Protein 5TIZ (pdb70)

Radius of gyration: 20.26 Å; Cα contacts (8 Å, |Δi|>4): 305; chains: 1; bounding box: 42×41×76 Å

Foldseek 3Di:
DAE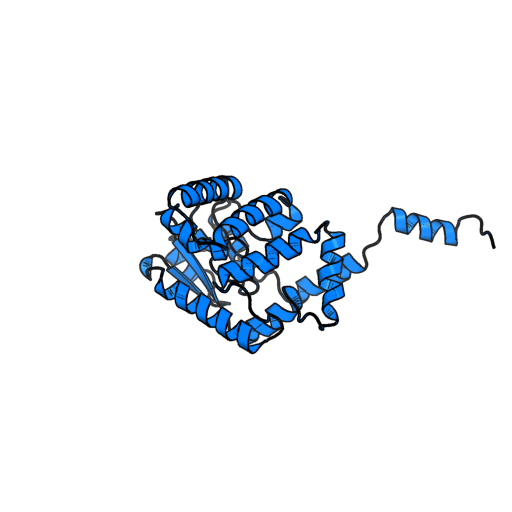AEEALAEPPLCFVLVQVQVCLFVVFHEADVVCCLQPNVVCLVLLVVLLVQVLDPADPVRVVVNLVSCCVVRPRHHYYHYPLRSLCVVSVCVNCVNHFYEYRHEDLVVSLVVCQQAPPNQPPPPCPCLNVVVCVLSPHDVSNVVSRVSSVCSSLVHSDDNPNDSVVVSVSNVVSVVVVPVVHDPLRYHYHYPPNWQVRVCVSSVGDRDPPDGRDDPPDPVVSVVVSVVSVPDADPVRVVVVVCCVPNDDDD

Solvent-accessible surface area: 13847 Å² total; per-residue (Å²): 119,67,10,33,0,0,3,0,2,0,10,24,0,22,8,30,10,2,41,92,0,0,47,42,33,45,107,72,65,5,0,3,15,71,34,0,24,121,105,48,61,134,1,16,64,57,0,26,79,2,4,63,42,42,117,76,202,46,80,94,125,64,59,102,115,0,40,88,23,0,111,99,4,3,117,36,13,13,0,0,3,9,3,1,0,0,1,0,1,67,33,0,17,109,28,24,104,141,2,60,0,0,0,8,38,66,82,104,80,71,0,18,64,13,2,12,88,23,33,27,3,96,86,145,47,106,51,56,116,61,26,30,100,16,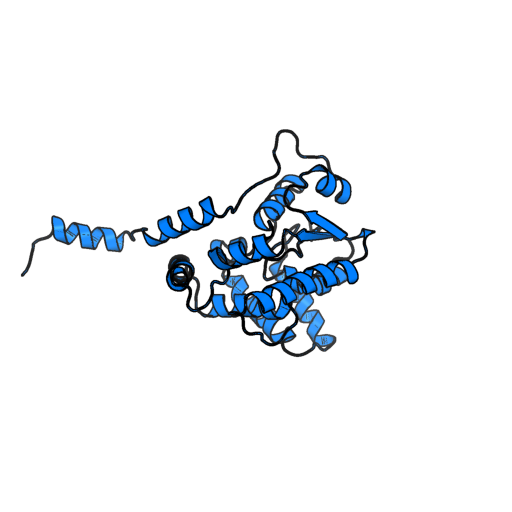17,108,72,65,45,4,90,112,94,12,42,104,0,29,59,13,0,3,52,21,5,17,106,64,137,130,18,86,27,54,53,45,102,34,1,9,129,14,4,62,94,6,11,94,30,0,89,118,94,2,80,102,165,54,19,26,38,6,109,100,75,44,16,22,98,39,0,3,121,39,9,133,53,124,63,17,153,84,92,110,45,11,159,50,36,29,93,130,87,28,44,74,102,15,82,113,47,40,142,140,89,42,117,102,63,67,126,88,126,89,67,150,105,160,31,95,135,164,195

Organism: Schistosoma japonicum (NCBI:txid6182)

Secondary structure (DSSP, 8-state):
----EEE-PPTTSSHHHHHHHHHHHH-S-EE-HHHHHHT-TTHHHHHHHHHHHHHSPPPHHHHHHHHHHHHHHHTT-SEE-STTTGGGHHHHHHH-TT-EEEEEE--HHHHHHHHHHTT---TT-TTHHHHHHHHHHTT--HHHHHHHHHHHHHHHT-S---TT-HHHHHHHHHHHHHHHHHHS-GGGEEEEETT--HHHHHHHHT-PPPSS------S-HHHHHHHHHHHHH---HHHHHHHHHHHTSPP--

InterPro domains:
  IPR027417 P-loop containing nucleoside triphosphate hydrolase [G3DSA:3.40.50.300] (1-253)
  IPR027417 P-loop containing nucleoside triphosphate hydrolase [SSF52540] (10-229)
  IPR040632 Sulfotransferase, S. mansonii-type [PF17784] (10-228)

B-factor: mean 31.35, std 13.73, range [8.5, 97.8]

CATH classification: 3.40.50.300

Nearest PDB structures (foldseek):
  5tiz-assembly1_A  TM=1.004E+00  e=2.534E-46  Schistosoma japonicum
  5tix-assembly1_A  TM=9.525E-01  e=1.750E-30  Schistosoma haematobium
  6b54-assembly1_A  TM=9.487E-01  e=2.589E-30  Schistosoma haematobium
  6b52-assembly1_A  TM=9.548E-01  e=8.865E-30  Schistosoma haematobium
  6b4y-assembly1_A  TM=9.465E-01  e=2.169E-29  Schistosoma mansoni

Structure (mmCIF, N/CA/C/O backbone):
data_5TIZ
#
_entry.id   5TIZ
#
_cell.length_a   57.308
_cell.length_b   57.308
_cell.length_c   181.470
_cell.angle_alpha   90.00
_cell.angle_beta   90.00
_cell.angle_gamma   90.00
#
_symmetry.space_group_name_H-M   'P 41 2 2'
#
loop_
_entity.id
_entity.type
_entity.pdbx_description
1 polymer Sulfotransferase
2 non-polymer "ADENOSINE-3'-5'-DIPHOSPHATE"
#
loop_
_atom_site.group_PDB
_atom_site.id
_atom_site.type_symbol
_atom_site.label_atom_id
_atom_site.label_alt_id
_atom_site.label_comp_id
_atom_site.label_asym_id
_atom_site.label_entity_id
_atom_site.label_seq_id
_atom_site.pdbx_PDB_ins_code
_atom_site.Cartn_x
_atom_site.Cartn_y
_atom_site.Cartn_z
_atom_site.occupancy
_atom_site.B_iso_or_equiv
_atom_site.auth_seq_id
_atom_site.auth_comp_id
_atom_site.auth_asym_id
_atom_site.auth_atom_id
_atom_site.pdbx_PDB_model_num
ATOM 1 N N . THR A 1 6 ? 3.616 34.212 7.365 1.00 39.32 6 THR A N 1
ATOM 2 C CA . THR A 1 6 ? 4.744 33.648 8.095 1.00 45.81 6 THR A CA 1
ATOM 3 C C . THR A 1 6 ? 4.411 32.237 8.566 1.00 43.55 6 THR A C 1
ATOM 4 O O . THR A 1 6 ? 4.420 31.953 9.765 1.00 39.85 6 THR A O 1
ATOM 8 N N . SER A 1 7 ? 4.117 31.353 7.615 1.00 38.44 7 SER A N 1
ATOM 9 C CA . SER A 1 7 ? 3.753 29.984 7.938 1.00 41.48 7 SER A CA 1
ATOM 10 C C . SER A 1 7 ? 4.988 29.089 7.850 1.00 31.54 7 SER A C 1
ATOM 11 O O . SER A 1 7 ? 6.114 29.559 7.666 1.00 23.00 7 SER A O 1
ATOM 14 N N . LEU A 1 8 ? 4.779 27.778 7.968 1.00 26.10 8 LEU A N 1
ATOM 15 C CA . LEU A 1 8 ? 5.904 26.858 8.056 1.00 21.46 8 LEU A CA 1
ATOM 16 C C . LEU A 1 8 ? 6.804 26.969 6.834 1.00 24.75 8 LEU A C 1
ATOM 17 O O . LEU A 1 8 ? 6.341 27.049 5.692 1.00 27.50 8 LEU A O 1
ATOM 22 N N . THR A 1 9 ? 8.103 26.975 7.101 1.00 20.78 9 THR A N 1
ATOM 23 C CA . THR A 1 9 ? 9.151 26.973 6.094 1.00 16.71 9 THR A CA 1
ATOM 24 C C . THR A 1 9 ? 10.109 25.799 6.226 1.00 18.02 9 THR A C 1
ATOM 25 O O . THR A 1 9 ? 10.681 25.377 5.221 1.00 21.94 9 THR A O 1
ATOM 29 N N . VAL A 1 10 ? 10.288 25.250 7.427 1.00 18.45 10 VAL A N 1
ATOM 30 C CA . VAL A 1 10 ? 11.233 24.165 7.661 1.00 19.41 10 VAL A CA 1
ATOM 31 C C . VAL A 1 10 ? 10.546 23.118 8.527 1.00 22.85 10 VAL A C 1
ATOM 32 O O . VAL A 1 10 ? 9.742 23.454 9.404 1.00 19.18 10 VAL A O 1
ATOM 36 N N . ILE A 1 11 ? 10.844 21.847 8.260 1.00 22.84 11 ILE A N 1
ATOM 37 C CA . ILE A 1 11 ? 10.301 20.720 9.012 1.00 22.47 11 ILE A CA 1
ATOM 38 C C . ILE A 1 11 ? 11.488 19.912 9.518 1.00 26.15 11 ILE A C 1
ATOM 39 O O . ILE A 1 11 ? 12.182 19.259 8.728 1.00 31.21 11 ILE A O 1
ATOM 44 N N . GLY A 1 12 ? 11.726 19.957 10.828 1.00 21.12 12 GLY A N 1
ATOM 45 C CA . GLY A 1 12 ? 12.848 19.260 11.426 1.00 19.27 12 GLY A CA 1
ATOM 46 C C . GLY A 1 12 ? 12.523 17.831 11.813 1.00 23.46 12 GLY A C 1
ATOM 47 O O . GLY A 1 12 ? 11.989 17.580 12.897 1.00 22.59 12 GLY A O 1
ATOM 48 N N . ALA A 1 13 ? 12.858 16.883 10.937 1.00 19.83 13 ALA A N 1
ATOM 49 C CA . ALA A 1 13 ? 12.531 15.481 11.160 1.00 21.95 13 ALA A CA 1
ATOM 50 C C . ALA A 1 13 ? 13.516 14.768 12.080 1.00 23.85 13 ALA A C 1
ATOM 51 O O . ALA A 1 13 ? 13.272 13.610 12.435 1.00 19.55 13 ALA A O 1
ATOM 53 N N . GLY A 1 14 ? 14.611 15.415 12.472 1.00 19.92 14 GLY A N 1
ATOM 54 C CA . GLY A 1 14 ? 15.588 14.750 13.314 1.00 21.62 14 GLY A CA 1
ATOM 55 C C . GLY A 1 14 ? 14.997 14.308 14.640 1.00 23.65 14 GLY A C 1
ATOM 56 O O . GLY A 1 14 ? 14.104 14.949 15.199 1.00 21.64 14 GLY A O 1
ATOM 57 N N . LEU A 1 15 ? 15.514 13.191 15.149 1.00 22.04 15 LEU A N 1
ATOM 58 C CA . LEU A 1 15 ? 15.063 12.636 16.415 1.00 20.68 15 LEU A CA 1
ATOM 59 C C . LEU A 1 15 ? 15.744 13.339 17.585 1.00 21.65 15 LEU A C 1
ATOM 60 O O . LEU A 1 15 ? 16.759 14.017 17.409 1.00 21.90 15 LEU A O 1
ATOM 65 N N . PRO A 1 16 ? 15.195 13.207 18.795 1.00 26.28 16 PRO A N 1
ATOM 66 C CA . PRO A 1 16 ? 15.823 13.851 19.954 1.00 20.22 16 PRO A CA 1
ATOM 67 C C . PRO A 1 16 ? 17.277 13.431 20.116 1.00 19.00 16 PRO A C 1
ATOM 68 O O . PRO A 1 16 ? 17.661 12.302 19.810 1.00 23.09 16 PRO A O 1
ATOM 72 N N . ARG A 1 17 ? 18.088 14.370 20.604 1.00 18.50 17 ARG A N 1
ATOM 73 C CA . ARG A 1 17 ? 19.519 14.180 20.825 1.00 17.72 17 ARG A CA 1
ATOM 74 C C . ARG A 1 17 ? 20.301 14.025 19.525 1.00 19.84 17 ARG A C 1
ATOM 75 O O . ARG A 1 17 ? 21.434 13.531 19.539 1.00 21.08 17 ARG A O 1
ATOM 83 N N . THR A 1 18 ? 19.724 14.438 18.397 1.00 18.85 18 THR A N 1
ATOM 84 C CA . THR A 1 18 ? 20.450 14.543 17.138 1.00 18.28 18 THR A CA 1
ATOM 85 C C . THR A 1 18 ? 20.851 15.981 16.826 1.00 18.47 18 THR A C 1
ATOM 86 O O . THR A 1 18 ? 21.286 16.263 15.705 1.00 19.93 18 THR A O 1
ATOM 90 N N . GLY A 1 19 ? 20.720 16.890 17.794 1.00 15.57 19 GLY A N 1
ATOM 91 C CA . GLY A 1 19 ? 21.034 18.291 17.592 1.00 15.92 19 GLY A CA 1
ATOM 92 C C . GLY A 1 19 ? 19.800 19.119 17.296 1.00 20.72 19 GLY A C 1
ATOM 93 O O . GLY A 1 19 ? 19.858 20.079 16.521 1.00 19.84 19 GLY A O 1
ATOM 94 N N . THR A 1 20 ? 18.678 18.764 17.927 1.00 19.57 20 THR A N 1
ATOM 95 C CA . THR A 1 20 ? 17.400 19.383 17.594 1.00 16.63 20 THR A CA 1
ATOM 96 C C . THR A 1 20 ? 17.247 20.770 18.206 1.00 18.50 20 THR A C 1
ATOM 97 O O . THR A 1 20 ? 16.570 21.623 17.623 1.00 20.66 20 THR A O 1
ATOM 101 N N . LEU A 1 21 ? 17.846 21.018 19.373 1.00 18.05 21 LEU A N 1
ATOM 102 C CA . LEU A 1 21 ? 17.774 22.353 19.955 1.00 19.12 21 LEU A CA 1
ATOM 103 C C . LEU A 1 21 ? 18.724 23.315 19.250 1.00 18.73 21 LEU A C 1
ATOM 104 O O . LEU A 1 21 ? 18.374 24.477 19.020 1.00 17.29 21 LEU A O 1
ATOM 109 N N . SER A 1 22 ? 19.928 22.853 18.906 1.00 19.76 22 SER A N 1
ATOM 110 C CA . SER A 1 22 ? 20.848 23.696 18.148 1.00 19.62 22 SER A CA 1
ATOM 111 C C . SER A 1 22 ? 20.270 24.044 16.781 1.00 20.85 22 SER A C 1
ATOM 112 O O . SER A 1 22 ? 20.399 25.183 16.317 1.00 21.88 22 SER A O 1
ATOM 115 N N . MET A 1 23 ? 19.626 23.078 16.121 1.00 21.93 23 MET A N 1
ATOM 116 C CA . MET A 1 23 ? 18.977 23.362 14.844 1.00 14.36 23 MET A CA 1
ATOM 117 C C . MET A 1 23 ? 17.834 24.351 15.026 1.00 13.14 23 MET A C 1
ATOM 118 O O . MET A 1 23 ? 17.708 25.317 14.264 1.00 11.78 23 MET A O 1
ATOM 123 N N . LYS A 1 24 ? 16.977 24.112 16.021 1.00 17.09 24 LYS A N 1
ATOM 124 C CA . LYS A 1 24 ? 15.954 25.080 16.399 1.00 15.92 24 LYS A CA 1
ATOM 125 C C . LYS A 1 24 ? 16.540 26.485 16.461 1.00 20.65 24 LYS A C 1
ATOM 126 O O . LYS A 1 24 ? 16.072 27.402 15.778 1.00 24.79 24 LYS A O 1
ATOM 132 N N . LYS A 1 25 ? 17.585 26.658 17.274 1.00 17.46 25 LYS A N 1
ATOM 133 C CA . LYS A 1 25 ? 18.169 27.978 17.470 1.00 14.38 25 LYS A CA 1
ATOM 134 C C . LYS A 1 25 ? 18.794 28.522 16.192 1.00 17.68 25 LYS A C 1
ATOM 135 O O . LYS A 1 25 ? 18.774 29.738 15.966 1.00 16.75 25 LYS A O 1
ATOM 141 N N . ALA A 1 26 ? 19.357 27.652 15.350 1.00 16.22 26 ALA A N 1
ATOM 142 C CA . ALA A 1 26 ? 19.930 28.120 14.092 1.00 17.34 26 ALA A CA 1
ATOM 143 C C . ALA A 1 26 ? 18.851 28.625 13.144 1.00 17.94 26 ALA A C 1
ATOM 144 O O . ALA A 1 26 ? 19.103 29.537 12.348 1.00 13.87 26 ALA A O 1
ATOM 146 N N . LEU A 1 27 ? 17.649 28.054 13.221 1.00 18.00 27 LEU A N 1
ATOM 147 C CA . LEU A 1 27 ? 16.554 28.489 12.363 1.00 16.97 27 LEU A CA 1
ATOM 148 C C . LEU A 1 27 ? 15.961 29.809 12.840 1.00 19.10 27 LEU A C 1
ATOM 149 O O . LEU A 1 27 ? 15.570 30.646 12.018 1.00 24.32 27 LEU A O 1
ATOM 154 N N . GLU A 1 28 ? 15.888 30.019 14.157 1.00 17.07 28 GLU A N 1
ATOM 155 C CA . GLU A 1 28 ? 15.369 31.284 14.665 1.00 20.35 28 GLU A CA 1
ATOM 156 C C . GLU A 1 28 ? 16.342 32.425 14.401 1.00 18.05 28 GLU A C 1
ATOM 157 O O . GLU A 1 28 ? 15.915 33.568 14.208 1.00 24.89 28 GLU A O 1
ATOM 163 N N . THR A 1 29 ? 17.646 32.139 14.396 1.00 16.36 29 THR A N 1
ATOM 164 C CA . THR A 1 29 ? 18.625 33.151 14.013 1.00 16.36 29 THR A CA 1
ATOM 165 C C . THR A 1 29 ? 18.421 33.579 12.566 1.00 18.60 29 THR A C 1
ATOM 166 O O . THR A 1 29 ? 18.521 34.766 12.238 1.00 15.79 29 THR A O 1
ATOM 170 N N . ILE A 1 30 ? 18.129 32.619 11.689 1.00 18.40 30 ILE A N 1
ATOM 171 C CA . ILE A 1 30 ? 17.970 32.915 10.270 1.00 16.84 30 ILE A CA 1
ATOM 172 C C . ILE A 1 30 ? 16.674 33.675 10.024 1.00 24.35 30 ILE A C 1
ATOM 173 O O . ILE A 1 30 ? 16.673 34.760 9.432 1.00 31.62 30 ILE A O 1
ATOM 178 N N . TYR A 1 31 ? 15.553 33.120 10.477 1.00 23.84 31 TYR A N 1
ATOM 179 C CA . TYR A 1 31 ? 14.243 33.660 10.144 1.00 20.07 31 TYR A CA 1
ATOM 180 C C . TYR A 1 31 ? 13.735 34.688 11.146 1.00 21.72 31 TYR A C 1
ATOM 181 O O . TYR A 1 31 ? 12.784 35.410 10.832 1.00 27.39 31 TYR A O 1
ATOM 190 N N . CYS A 1 32 ? 14.341 34.783 12.328 1.00 26.40 32 CYS A N 1
ATOM 191 C CA . CYS A 1 32 ? 13.875 35.704 13.364 1.00 29.71 32 CYS A CA 1
ATOM 192 C C . CYS A 1 32 ? 12.403 35.462 13.685 1.00 29.76 32 CYS A C 1
ATOM 193 O O . CYS A 1 32 ? 11.640 36.394 13.944 1.00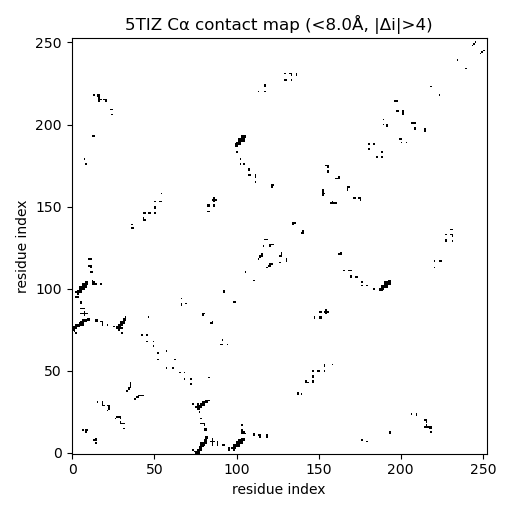 36.51 32 CYS A O 1
ATOM 196 N N . GLN A 1 33 ? 12.004 34.200 13.663 1.00 27.24 33 GLN A N 1
ATOM 197 C CA . GLN A 1 33 ? 10.651 33.776 13.990 1.00 30.01 33 GLN A CA 1
ATOM 198 C C . GLN A 1 33 ? 10.724 32.584 14.927 1.00 25.67 33 GLN A C 1
ATOM 199 O O . GLN A 1 33 ? 11.763 31.919 15.021 1.00 20.68 33 GLN A O 1
ATOM 205 N N . PRO A 1 34 ? 9.637 32.277 15.637 1.00 26.46 34 PRO A N 1
ATOM 206 C CA . PRO A 1 34 ? 9.681 31.173 16.603 1.00 23.58 34 PRO A CA 1
ATOM 207 C C . PRO A 1 34 ? 9.777 29.818 15.915 1.00 23.81 34 PRO A C 1
ATOM 208 O O . PRO A 1 34 ? 9.184 29.595 14.857 1.00 19.51 34 PRO A O 1
ATOM 212 N N . CYS A 1 35 ? 10.527 28.907 16.535 1.00 20.39 35 CYS A N 1
ATOM 213 C CA . CYS A 1 35 ? 10.629 27.522 16.092 1.00 12.79 35 CYS A CA 1
ATOM 214 C C . CYS A 1 35 ? 10.135 26.616 17.209 1.00 21.32 35 CYS A C 1
ATOM 215 O O . CYS A 1 35 ? 10.532 26.777 18.369 1.00 17.69 35 CYS A O 1
ATOM 218 N N . TYR A 1 36 ? 9.272 25.669 16.855 1.00 19.89 36 TYR A N 1
ATOM 219 C CA . TYR A 1 36 ? 8.650 24.783 17.825 1.00 18.62 36 TYR A CA 1
ATOM 220 C C . TYR A 1 36 ? 9.641 23.720 18.287 1.00 19.68 36 TYR A C 1
ATOM 221 O O . TYR A 1 36 ? 10.545 23.319 17.549 1.00 17.00 36 TYR A O 1
ATOM 230 N N . HIS A 1 37 ? 9.459 23.260 19.522 1.00 16.39 37 HIS A N 1
ATOM 231 C CA . HIS A 1 37 ? 10.377 22.314 20.143 1.00 16.89 37 HIS A CA 1
ATOM 232 C C . HIS A 1 37 ? 9.696 21.748 21.379 1.00 20.89 37 HIS A C 1
ATOM 233 O O . HIS A 1 37 ? 8.764 22.349 21.920 1.00 25.37 37 HIS A O 1
ATOM 240 N N . MET A 1 38 ? 10.167 20.578 21.818 1.00 16.16 38 MET A N 1
ATOM 241 C CA . MET A 1 38 ? 9.607 19.977 23.024 1.00 19.12 38 MET A CA 1
ATOM 242 C C . MET A 1 38 ? 9.708 20.926 24.213 1.00 22.12 38 MET A C 1
ATOM 243 O O . MET A 1 38 ? 8.850 20.902 25.103 1.00 19.53 38 MET A O 1
ATOM 248 N N . TYR A 1 39 ? 10.740 21.773 24.241 1.00 19.63 39 TYR A N 1
ATOM 249 C CA . TYR A 1 39 ? 10.896 22.735 25.323 1.00 18.86 39 TYR A CA 1
ATOM 250 C C . TYR A 1 39 ? 9.853 23.843 25.257 1.00 19.74 39 TYR A C 1
ATOM 251 O O . TYR A 1 39 ? 9.559 24.462 26.285 1.00 18.59 39 TYR A O 1
ATOM 260 N N . GLU A 1 40 ? 9.286 24.105 24.078 1.00 20.93 40 GLU A N 1
ATOM 261 C CA . GLU A 1 40 ? 8.144 25.010 24.000 1.00 23.53 40 GLU A CA 1
ATOM 262 C C . GLU A 1 40 ? 6.955 24.445 24.766 1.00 24.00 40 GLU A C 1
ATOM 263 O O . GLU A 1 40 ? 6.268 25.174 25.490 1.00 20.10 40 GLU A O 1
ATOM 269 N N . ILE A 1 41 ? 6.701 23.143 24.617 1.00 22.43 41 ILE A N 1
ATOM 270 C CA . ILE A 1 41 ? 5.597 22.505 25.329 1.00 21.76 41 ILE A CA 1
ATOM 271 C C . ILE A 1 41 ? 5.838 22.560 26.831 1.00 17.48 41 ILE A C 1
ATOM 272 O O . ILE A 1 41 ? 4.948 22.912 27.614 1.00 17.21 41 ILE A O 1
ATOM 277 N N . ILE A 1 42 ? 7.050 22.204 27.253 1.00 16.01 42 ILE A N 1
ATOM 278 C CA . ILE A 1 42 ? 7.347 22.073 28.675 1.00 19.29 42 ILE A CA 1
ATOM 279 C C . ILE A 1 42 ? 7.277 23.429 29.367 1.00 20.30 42 ILE A C 1
ATOM 280 O O . ILE A 1 42 ? 6.670 23.568 30.435 1.00 25.39 42 ILE A O 1
ATOM 285 N N . LEU A 1 43 ? 7.891 24.449 28.770 1.00 18.12 43 LEU A N 1
ATOM 286 C CA . LEU A 1 43 ? 8.087 25.721 29.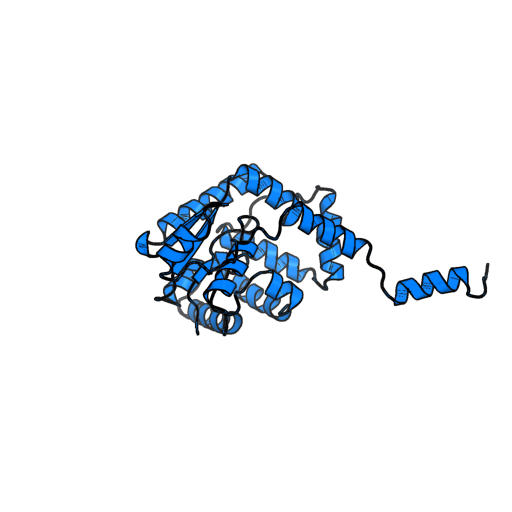451 1.00 18.35 43 LEU A CA 1
ATOM 287 C C . LEU A 1 43 ? 7.035 26.775 29.125 1.00 22.67 43 LEU A C 1
ATOM 288 O O . LEU A 1 43 ? 6.945 27.770 29.852 1.00 32.60 43 LEU A O 1
ATOM 293 N N . ASN A 1 44 ? 6.247 26.598 28.064 1.00 19.84 44 ASN A N 1
ATOM 294 C CA . ASN A 1 44 ? 5.322 27.646 27.646 1.00 25.00 44 ASN A CA 1
ATOM 295 C C . ASN A 1 44 ? 3.928 27.117 27.323 1.00 24.04 44 ASN A C 1
ATOM 296 O O . ASN A 1 44 ? 2.934 27.653 27.823 1.00 22.97 44 ASN A O 1
ATOM 301 N N . LYS A 1 45 ? 3.835 26.083 26.488 1.00 24.61 45 LYS A N 1
ATOM 302 C CA . LYS A 1 45 ? 2.533 25.577 26.070 1.00 19.73 45 LYS A CA 1
ATOM 303 C C . LYS A 1 45 ? 2.286 24.159 26.564 1.00 21.53 45 LYS A C 1
ATOM 304 O O . LYS A 1 45 ? 2.096 23.245 25.756 1.00 24.12 45 LYS A O 1
ATOM 310 N N . GLN A 1 46 ? 2.273 23.958 27.883 1.00 20.41 46 GLN A N 1
ATOM 311 C CA . GLN A 1 46 ? 1.909 22.650 28.413 1.00 23.65 46 GLN A CA 1
ATOM 312 C C . GLN A 1 46 ? 0.487 22.259 28.036 1.00 22.18 46 GLN A C 1
ATOM 313 O O . GLN A 1 46 ? 0.149 21.071 28.080 1.00 22.66 46 GLN A O 1
ATOM 319 N N . TYR A 1 47 ? -0.354 23.226 27.662 1.00 20.97 47 TYR A N 1
ATOM 320 C CA . TYR A 1 47 ? -1.706 22.908 27.220 1.00 23.40 47 TYR A CA 1
ATOM 321 C C . TYR A 1 47 ? -1.738 22.268 25.839 1.00 29.53 47 TYR A C 1
ATOM 322 O O . TYR A 1 47 ? -2.810 21.831 25.408 1.00 33.87 47 TYR A O 1
ATOM 331 N N . ASP A 1 48 ? -0.600 22.201 25.140 1.00 30.29 48 ASP A N 1
ATOM 332 C CA . ASP A 1 48 ? -0.516 21.486 23.871 1.00 29.23 48 ASP A CA 1
ATOM 333 C C . ASP A 1 48 ? -0.290 19.990 24.046 1.00 29.28 48 ASP A C 1
ATOM 334 O O . ASP A 1 48 ? -0.338 19.255 23.055 1.00 30.60 48 ASP A O 1
ATOM 339 N N . ILE A 1 49 ? -0.048 19.522 25.272 1.00 23.25 49 ILE A N 1
ATOM 340 C CA . ILE A 1 49 ? 0.226 18.104 25.488 1.00 22.79 49 ILE A CA 1
ATOM 341 C C . ILE A 1 49 ? -0.982 17.264 25.095 1.00 28.98 49 ILE A C 1
ATOM 342 O O . ILE A 1 49 ? -0.871 16.307 24.320 1.00 32.18 49 ILE A O 1
ATOM 347 N N . SER A 1 50 ? -2.156 17.608 25.629 1.00 28.43 50 SER A N 1
ATOM 348 C CA . SER A 1 50 ? -3.357 16.834 25.330 1.00 25.95 50 SER A CA 1
ATOM 349 C C . SER A 1 50 ? -3.695 16.894 23.847 1.00 29.02 50 SER A C 1
ATOM 350 O O . SER A 1 50 ? -4.151 15.902 23.267 1.00 29.08 50 SER A O 1
ATOM 353 N N . LYS A 1 51 ? -3.484 18.051 23.216 1.00 32.00 51 LYS A N 1
ATOM 354 C CA . LYS A 1 51 ? -3.699 18.160 21.777 1.00 26.14 51 LYS A CA 1
ATOM 355 C C . LYS A 1 51 ? -2.880 17.115 21.031 1.00 26.14 51 LYS A C 1
ATOM 356 O O . LYS A 1 51 ? -3.422 16.303 20.273 1.00 29.08 51 LYS A O 1
ATOM 362 N N . TRP A 1 52 ? -1.560 17.123 21.238 1.00 23.88 52 TRP A N 1
ATOM 363 C CA . TRP A 1 52 ? -0.704 16.122 20.612 1.00 25.84 52 TRP A CA 1
ATOM 364 C C . TRP A 1 52 ? -1.146 14.705 20.960 1.00 26.74 52 TRP A C 1
ATOM 365 O O . TRP A 1 52 ? -0.937 13.781 20.167 1.00 26.39 52 TRP A O 1
ATOM 376 N N . GLN A 1 53 ? -1.756 14.512 22.132 1.00 26.03 53 GLN A N 1
ATOM 377 C CA . GLN A 1 53 ? -2.166 13.170 22.538 1.00 27.80 53 GLN A CA 1
ATOM 378 C C . GLN A 1 53 ? -3.325 12.666 21.687 1.00 25.43 53 GLN A C 1
ATOM 379 O O . GLN A 1 53 ? -3.244 11.585 21.093 1.00 25.84 53 GLN A O 1
ATOM 385 N N . THR A 1 54 ? -4.420 13.430 21.625 1.00 24.15 54 THR A N 1
ATOM 386 C CA . THR A 1 54 ? -5.545 13.027 20.789 1.00 31.04 54 THR A CA 1
ATOM 387 C C . THR A 1 54 ? -5.106 12.857 19.342 1.00 33.78 54 THR A C 1
ATOM 388 O O . THR A 1 54 ? -5.632 11.998 18.625 1.00 31.65 54 THR A O 1
ATOM 392 N N . LEU A 1 55 ? -4.130 13.655 18.907 1.00 31.21 55 LEU A N 1
ATOM 393 C CA . LEU A 1 55 ? -3.567 13.492 17.573 1.00 22.04 55 LEU A CA 1
ATOM 394 C C . LEU A 1 55 ? -2.852 12.153 17.440 1.00 24.41 55 LEU A C 1
ATOM 395 O O . LEU A 1 55 ? -2.943 11.496 16.397 1.00 30.17 55 LEU A O 1
ATOM 400 N N . LEU A 1 56 ? -2.136 11.732 18.486 1.00 26.68 56 LEU A N 1
ATOM 401 C CA . LEU A 1 56 ? -1.469 10.434 18.480 1.00 28.65 56 LEU A CA 1
ATOM 402 C C . LEU A 1 56 ? -2.447 9.280 18.663 1.00 33.78 56 LEU A C 1
ATOM 403 O O . LEU A 1 56 ? -2.206 8.183 18.145 1.00 35.27 56 LEU A O 1
ATOM 408 N N . ASP A 1 57 ? -3.538 9.495 19.400 1.00 31.86 57 ASP A N 1
ATOM 409 C CA . ASP A 1 57 ? -4.552 8.455 19.534 1.00 35.74 57 ASP A CA 1
ATOM 410 C C . ASP A 1 57 ? -5.163 8.114 18.181 1.00 36.07 57 ASP A C 1
ATOM 411 O O . ASP A 1 57 ? -5.462 6.947 17.901 1.00 36.39 57 ASP A O 1
ATOM 416 N N . ILE A 1 58 ? -5.347 9.121 17.327 1.00 35.97 58 ILE A N 1
ATOM 417 C CA . ILE A 1 58 ? -5.934 8.892 16.010 1.00 37.94 58 ILE A CA 1
ATOM 418 C C . ILE A 1 58 ? -5.024 8.012 15.163 1.00 40.72 58 ILE A C 1
ATOM 419 O O . ILE A 1 58 ? -5.492 7.127 14.436 1.00 37.62 58 ILE A O 1
ATOM 424 N N . LYS A 1 59 ? -3.712 8.236 15.242 1.00 33.42 59 LYS A N 1
ATOM 425 C CA . LYS A 1 59 ? -2.768 7.501 14.412 1.00 33.29 59 LYS A CA 1
ATOM 426 C C . LYS A 1 59 ? -2.504 6.087 14.914 1.00 39.28 59 LYS A C 1
ATOM 427 O O . LYS A 1 59 ? -1.851 5.312 14.206 1.00 37.72 59 LYS A O 1
ATOM 433 N N . GLN A 1 60 ? -2.980 5.733 16.110 1.00 46.23 60 GLN A N 1
ATOM 434 C CA . GLN A 1 60 ? -2.842 4.358 16.579 1.00 46.48 60 GLN A CA 1
ATOM 435 C C . GLN A 1 60 ? -3.511 3.393 15.609 1.00 48.30 60 GLN A C 1
ATOM 436 O O . GLN A 1 60 ? -2.912 2.394 15.194 1.00 49.66 60 GLN A O 1
ATOM 442 N N . SER A 1 61 ? -4.754 3.679 15.238 1.00 49.53 61 SER A N 1
ATOM 443 C CA . SER A 1 61 ? -5.393 3.040 14.100 1.00 48.17 61 SER A CA 1
ATOM 444 C C . SER A 1 61 ? -5.133 3.865 12.841 1.00 45.30 61 SER A C 1
ATOM 445 O O . SER A 1 61 ? -4.674 5.008 12.899 1.00 45.75 61 SER A O 1
ATOM 448 N N . LYS A 1 62 ? -5.432 3.275 11.688 1.00 52.07 62 LYS A N 1
ATOM 449 C CA . LYS A 1 62 ? -5.216 3.978 10.434 1.00 59.71 62 LYS A CA 1
ATOM 450 C C . LYS A 1 62 ? -6.363 4.947 10.160 1.00 55.52 62 LYS A C 1
ATOM 451 O O . LYS A 1 62 ? -7.481 4.794 10.659 1.00 49.08 62 LYS A O 1
ATOM 457 N N . THR A 1 63 ? -6.065 5.954 9.346 1.00 55.19 63 THR A N 1
ATOM 458 C CA . THR A 1 63 ? -6.887 7.152 9.245 1.00 58.01 63 THR A CA 1
ATOM 459 C C . THR A 1 63 ? -7.780 7.104 8.012 1.00 58.82 63 THR A C 1
ATOM 460 O O . THR A 1 63 ? -7.309 6.817 6.905 1.00 44.82 63 THR A O 1
ATOM 464 N N . THR A 1 64 ? -9.065 7.387 8.211 1.00 55.36 64 THR A N 1
ATOM 465 C CA . THR A 1 64 ? -9.955 7.667 7.096 1.00 48.57 64 THR A CA 1
ATOM 466 C C . THR A 1 64 ? -9.667 9.060 6.548 1.00 52.74 64 THR A C 1
ATOM 467 O O . THR A 1 64 ? -9.172 9.940 7.257 1.00 55.00 64 THR A O 1
ATOM 471 N N . SER A 1 65 ? -9.976 9.252 5.264 1.00 53.62 65 SER A N 1
ATOM 472 C CA . SER A 1 65 ? -9.778 10.559 4.645 1.00 54.36 65 SER A CA 1
ATOM 473 C C . SER A 1 65 ? -10.397 11.660 5.499 1.00 49.98 65 SER A C 1
ATOM 474 O O . SER A 1 65 ? -9.780 12.703 5.736 1.00 47.39 65 SER A O 1
ATOM 477 N N . ASN A 1 66 ? -11.621 11.435 5.980 1.00 49.37 66 ASN A N 1
ATOM 478 C CA . ASN A 1 66 ? -12.245 12.394 6.884 1.00 51.33 66 ASN A CA 1
ATOM 479 C C . ASN A 1 66 ? -11.391 12.607 8.126 1.00 52.21 66 ASN A C 1
ATOM 480 O O . ASN A 1 66 ? -11.294 13.728 8.641 1.00 47.94 66 ASN A O 1
ATOM 485 N N . GLU A 1 67 ? -10.755 11.541 8.614 1.00 48.01 67 GLU A N 1
ATOM 486 C CA . GLU A 1 67 ? -9.955 11.639 9.828 1.00 44.14 67 GLU A CA 1
ATOM 487 C C . GLU A 1 67 ? -8.787 12.600 9.646 1.00 42.24 67 GLU A C 1
ATOM 488 O O . GLU A 1 67 ? -8.464 13.372 10.556 1.00 45.45 67 GLU A O 1
ATOM 494 N N . ILE A 1 68 ? -8.149 12.580 8.474 1.00 43.76 68 ILE A N 1
ATOM 495 C CA . ILE A 1 68 ? -6.881 13.286 8.325 1.00 43.39 68 ILE A CA 1
ATOM 496 C C . ILE A 1 68 ? -7.090 14.793 8.292 1.00 39.69 68 ILE A C 1
ATOM 497 O O . ILE A 1 68 ? -6.206 15.553 8.701 1.00 40.40 68 ILE A O 1
ATOM 502 N N . LEU A 1 69 ? -8.248 15.260 7.822 1.00 35.99 69 LEU A N 1
ATOM 503 C CA . LEU A 1 69 ? -8.479 16.699 7.799 1.00 34.60 69 LEU A CA 1
ATOM 504 C C . LEU A 1 69 ? -8.465 17.276 9.207 1.00 37.16 69 LEU A C 1
ATOM 505 O O . LEU A 1 69 ? -7.982 18.393 9.422 1.00 42.50 69 LEU A O 1
ATOM 510 N N . ILE A 1 70 ? -8.983 16.528 10.183 1.00 29.60 70 ILE A N 1
ATOM 511 C CA . ILE A 1 70 ? -8.921 16.999 11.560 1.00 31.37 70 ILE A CA 1
ATOM 512 C C . ILE A 1 70 ? -7.482 16.961 12.049 1.00 27.52 70 ILE A C 1
ATOM 513 O O . ILE A 1 70 ? -7.075 17.792 12.867 1.00 30.40 70 ILE A O 1
ATOM 518 N N . ILE A 1 71 ? -6.684 16.016 11.545 1.00 26.83 71 ILE A N 1
ATOM 519 C CA . ILE A 1 71 ? -5.259 16.001 11.859 1.00 27.29 71 ILE A CA 1
ATOM 520 C C . ILE A 1 71 ? -4.592 17.267 11.340 1.00 31.63 71 ILE A C 1
ATOM 521 O O . ILE A 1 71 ? -3.785 17.892 12.037 1.00 32.16 71 ILE A O 1
ATOM 526 N N . GLN A 1 72 ? -4.911 17.662 10.106 1.00 35.30 72 GLN A N 1
ATOM 527 C CA . GLN A 1 72 ? -4.304 18.855 9.527 1.00 28.87 72 GLN A CA 1
ATOM 528 C C . GLN A 1 72 ? -4.821 20.127 10.186 1.00 32.76 72 GLN A C 1
ATOM 529 O O . GLN A 1 72 ? -4.119 21.144 10.202 1.00 37.07 72 GLN A O 1
ATOM 535 N N . ASN A 1 73 ? -6.040 20.094 10.730 1.00 32.76 73 ASN A N 1
ATOM 536 C CA . ASN A 1 73 ? -6.612 21.274 11.368 1.00 34.71 73 ASN A CA 1
ATOM 537 C C . ASN A 1 73 ? -6.087 21.468 12.784 1.00 34.64 73 ASN A C 1
ATOM 538 O O . ASN A 1 73 ? -6.065 22.598 13.282 1.00 37.53 73 ASN A O 1
ATOM 543 N N . SER A 1 74 ? -5.666 20.387 13.444 1.00 32.59 74 SER A N 1
ATOM 544 C CA . SER A 1 74 ? -5.044 20.506 14.757 1.00 37.92 74 SER A CA 1
ATOM 545 C C . SER A 1 74 ? -3.566 20.855 14.649 1.00 32.28 74 SER A C 1
ATOM 546 O O . SER A 1 74 ? -3.030 21.539 15.528 1.00 36.65 74 SER A O 1
ATOM 549 N N . LEU A 1 75 ? -2.894 20.398 13.590 1.00 27.03 75 LEU A N 1
ATOM 550 C CA . LEU A 1 75 ? -1.493 20.751 13.400 1.00 25.56 75 LEU A CA 1
ATOM 551 C C . LEU A 1 75 ? -1.335 22.220 13.031 1.00 32.53 75 LEU A C 1
ATOM 552 O O . LEU A 1 75 ? -0.335 22.845 13.403 1.00 37.86 75 LEU A O 1
ATOM 557 N N . LYS A 1 76 ? -2.306 22.794 12.316 1.00 30.99 76 LYS A N 1
ATOM 558 C CA . LYS A 1 76 ? -2.251 24.222 12.018 1.00 26.52 76 LYS A CA 1
ATOM 559 C C . LYS A 1 76 ? -2.498 25.049 13.273 1.00 29.89 76 LYS A C 1
ATOM 560 O O . LYS A 1 76 ? -1.823 26.060 13.499 1.00 35.02 76 LYS A O 1
ATOM 566 N N . GLU A 1 77 ? -3.460 24.635 14.099 1.00 38.34 77 GLU A N 1
ATOM 567 C CA . GLU A 1 77 ? -3.674 25.289 15.388 1.00 35.74 77 GLU A CA 1
ATOM 568 C C . GLU A 1 77 ? -2.394 25.292 16.213 1.00 36.51 77 GLU A C 1
ATOM 569 O O . GLU A 1 77 ? -1.963 26.337 16.713 1.00 37.44 77 GLU A O 1
ATOM 575 N N . ILE A 1 78 ? -1.782 24.119 16.379 1.00 35.76 78 ILE A N 1
ATOM 576 C CA . ILE A 1 78 ? -0.627 23.995 17.260 1.00 33.55 78 ILE A CA 1
ATOM 577 C C . ILE A 1 78 ? 0.557 24.781 16.708 1.00 29.73 78 ILE A C 1
ATOM 578 O O . ILE A 1 78 ? 1.256 25.477 17.454 1.00 31.88 78 ILE A O 1
ATOM 583 N N . LEU A 1 79 ? 0.799 24.689 15.402 1.00 26.64 79 LEU A N 1
ATOM 584 C CA . LEU A 1 79 ? 1.999 25.245 14.790 1.00 29.73 79 LEU A CA 1
ATOM 585 C C . LEU A 1 79 ? 1.773 26.612 14.153 1.00 31.72 79 LEU A C 1
ATOM 586 O O . LEU A 1 79 ? 2.636 27.083 13.404 1.00 24.77 79 LEU A O 1
ATOM 591 N N . ASN A 1 80 ? 0.644 27.261 14.430 1.00 34.15 80 ASN A N 1
ATOM 592 C CA . ASN A 1 80 ? 0.415 28.600 13.905 1.00 28.89 80 ASN A CA 1
ATOM 593 C C . ASN A 1 80 ? 1.410 29.576 14.519 1.00 24.61 80 ASN A C 1
ATOM 594 O O . ASN A 1 80 ? 1.761 29.472 15.697 1.00 29.53 80 ASN A O 1
ATOM 599 N N . GLY A 1 81 ? 1.872 30.528 13.708 1.00 28.23 81 GLY A N 1
ATOM 600 C CA . GLY A 1 81 ? 2.849 31.501 14.147 1.00 25.31 81 GLY A CA 1
ATOM 601 C C . GLY A 1 81 ? 4.284 31.024 14.135 1.00 21.99 81 GLY A C 1
ATOM 602 O O . GLY A 1 81 ? 5.193 31.847 14.307 1.00 23.97 81 GLY A O 1
ATOM 603 N N . TYR A 1 82 ? 4.525 29.732 13.933 1.00 25.44 82 TYR A N 1
ATOM 604 C CA . TYR A 1 82 ? 5.868 29.170 13.963 1.00 24.92 82 TYR A CA 1
ATOM 605 C C . TYR A 1 82 ? 6.420 29.033 12.550 1.00 23.05 82 TYR A C 1
ATOM 606 O O . TYR A 1 82 ? 5.704 28.642 11.623 1.00 21.70 82 TYR A O 1
ATOM 615 N N . ILE A 1 83 ? 7.706 29.351 12.397 1.00 21.61 83 ILE A N 1
ATOM 616 C CA . ILE A 1 83 ? 8.365 29.230 11.102 1.00 20.87 83 ILE A CA 1
ATOM 617 C C . ILE A 1 83 ? 8.934 27.836 10.871 1.00 17.48 83 ILE A C 1
ATOM 618 O O . ILE A 1 83 ? 9.116 27.436 9.713 1.00 19.03 83 ILE A O 1
ATOM 623 N N . ALA A 1 84 ? 9.217 27.084 11.931 1.00 16.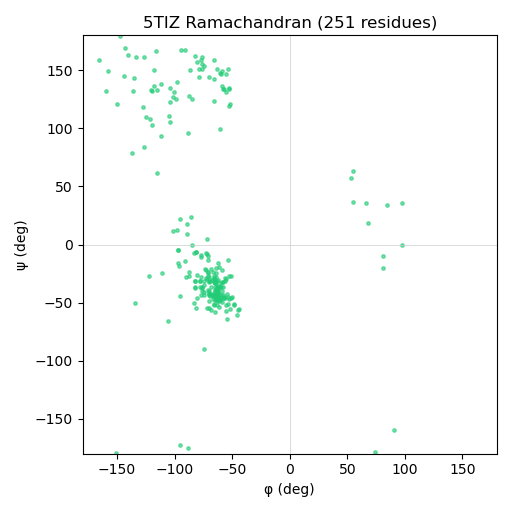19 84 ALA A N 1
ATOM 624 C CA . ALA A 1 84 ? 9.855 25.784 11.800 1.00 16.23 84 ALA A CA 1
ATOM 625 C C . ALA A 1 84 ? 9.416 24.897 12.958 1.00 17.37 84 ALA A C 1
ATOM 626 O O . ALA A 1 84 ? 8.631 25.301 13.820 1.00 16.02 84 ALA A O 1
ATOM 628 N N . VAL A 1 85 ? 9.939 23.673 12.969 1.00 14.74 85 VAL A N 1
ATOM 629 C CA . VAL A 1 85 ? 9.582 22.680 13.973 1.00 16.50 85 VAL A CA 1
ATOM 630 C C . VAL A 1 85 ? 10.674 21.620 14.023 1.00 16.47 85 VAL A C 1
ATOM 631 O O . VAL A 1 85 ? 11.108 21.112 12.984 1.00 15.54 85 VAL A O 1
ATOM 635 N N . THR A 1 86 ? 11.133 21.288 15.228 1.00 15.46 86 THR A N 1
ATOM 636 C CA . THR A 1 86 ? 12.150 20.263 15.410 1.00 20.18 86 THR A CA 1
ATOM 637 C C . THR A 1 86 ? 11.807 19.441 16.643 1.00 18.57 86 THR A C 1
ATOM 638 O O . THR A 1 86 ? 10.988 19.843 17.474 1.00 18.95 86 THR A O 1
ATOM 642 N N . ASP A 1 87 ? 12.439 18.270 16.744 1.00 19.05 87 ASP A N 1
ATOM 643 C CA . ASP A 1 87 ? 12.300 17.412 17.915 1.00 23.47 87 ASP A CA 1
ATOM 644 C C . ASP A 1 87 ? 10.937 16.730 17.930 1.00 25.27 87 ASP A C 1
ATOM 645 O O . ASP A 1 87 ? 10.140 16.901 17.001 1.00 23.66 87 ASP A O 1
ATOM 650 N N . LEU A 1 88 ? 10.668 15.942 18.967 1.00 17.73 88 LEU A N 1
ATOM 651 C CA . LEU A 1 88 ? 9.349 15.357 19.164 1.00 22.56 88 LEU A CA 1
ATOM 652 C C . LEU A 1 88 ? 8.386 16.408 19.705 1.00 29.95 88 LEU A C 1
ATOM 653 O O . LEU A 1 88 ? 8.819 17.441 20.214 1.00 31.56 88 LEU A O 1
ATOM 658 N N . PRO A 1 89 ? 7.072 16.156 19.591 1.00 28.81 89 PRO A N 1
ATOM 659 C CA . PRO A 1 89 ? 6.442 15.009 18.928 1.00 26.66 89 PRO A CA 1
ATOM 660 C C . PRO A 1 89 ? 6.180 15.252 17.447 1.00 20.00 89 PRO A C 1
ATOM 661 O O . PRO A 1 89 ? 5.520 14.440 16.801 1.00 22.64 89 PRO A O 1
ATOM 665 N N . ALA A 1 90 ? 6.710 16.356 16.919 1.00 21.51 90 ALA A N 1
ATOM 666 C CA . ALA A 1 90 ? 6.337 16.801 15.581 1.00 20.34 90 ALA A CA 1
ATOM 667 C C . ALA A 1 90 ? 7.118 16.073 14.496 1.00 18.81 90 ALA A C 1
ATOM 668 O O . ALA A 1 90 ? 6.570 15.789 13.426 1.00 19.27 90 ALA A O 1
ATOM 670 N N . CYS A 1 91 ? 8.395 15.773 14.745 1.00 24.71 91 CYS A N 1
ATOM 671 C CA . CYS A 1 91 ? 9.210 15.109 13.733 1.00 24.86 91 CYS A CA 1
ATOM 672 C C . CYS A 1 91 ? 8.541 13.845 13.208 1.00 24.32 91 CYS A C 1
ATOM 673 O O . CYS A 1 91 ? 8.795 13.435 12.070 1.00 23.78 91 CYS A O 1
ATOM 676 N N . GLY A 1 92 ? 7.687 13.214 14.017 1.00 23.13 92 GLY A N 1
ATOM 677 C CA . GLY A 1 92 ? 6.968 12.034 13.571 1.00 23.19 92 GLY A CA 1
ATOM 678 C C . GLY A 1 92 ? 5.848 12.326 12.595 1.00 21.50 92 GLY A C 1
ATOM 679 O O . GLY A 1 92 ? 5.432 11.424 11.860 1.00 28.30 92 GLY A O 1
ATOM 680 N N . PHE A 1 93 ? 5.349 13.562 12.572 1.00 20.19 93 PHE A N 1
ATOM 681 C CA . PHE A 1 93 ? 4.275 13.969 11.675 1.00 26.25 93 PHE A CA 1
ATOM 682 C C . PHE A 1 93 ? 4.797 14.611 10.392 1.00 29.18 93 PHE A C 1
ATOM 683 O O . PHE A 1 93 ? 4.056 15.349 9.732 1.00 27.25 93 PHE A O 1
ATOM 691 N N . TYR A 1 94 ? 6.051 14.343 10.019 1.00 25.17 94 TYR A N 1
ATOM 692 C CA . TYR A 1 94 ? 6.654 15.073 8.908 1.00 22.73 94 TYR A CA 1
ATOM 693 C C . TYR A 1 94 ? 5.965 14.767 7.584 1.00 25.09 94 TYR A C 1
ATOM 694 O O . TYR A 1 94 ? 5.896 15.641 6.712 1.00 25.42 94 TYR A O 1
ATOM 703 N N . ARG A 1 95 ? 5.447 13.547 7.409 1.00 27.85 95 ARG A N 1
ATOM 704 C CA . ARG A 1 95 ? 4.719 13.231 6.184 1.00 24.26 95 ARG A CA 1
ATOM 705 C C . ARG A 1 95 ? 3.437 14.047 6.085 1.00 26.11 95 ARG A C 1
ATOM 706 O O . ARG A 1 95 ? 3.106 14.568 5.014 1.00 29.28 95 ARG A O 1
ATOM 714 N N . GLU A 1 96 ? 2.705 14.170 7.194 1.00 26.33 96 GLU A N 1
ATOM 715 C CA . GLU A 1 96 ? 1.474 14.954 7.190 1.00 27.30 96 GLU A CA 1
ATOM 716 C C . GLU A 1 96 ? 1.775 16.438 7.024 1.00 24.38 96 GLU A C 1
ATOM 717 O O . GLU A 1 96 ? 1.024 17.160 6.359 1.00 32.01 96 GLU A O 1
ATOM 723 N N . LEU A 1 97 ? 2.874 16.908 7.619 1.00 22.36 97 LEU A N 1
ATOM 724 C CA . LEU A 1 97 ? 3.262 18.307 7.474 1.00 27.32 97 LEU A CA 1
ATOM 725 C C . LEU A 1 97 ? 3.746 18.615 6.062 1.00 26.61 97 LEU A C 1
ATOM 726 O O . LEU A 1 97 ? 3.628 19.758 5.605 1.00 18.74 97 LEU A O 1
ATOM 731 N N . MET A 1 98 ? 4.291 17.619 5.360 1.00 23.50 98 MET A N 1
ATOM 732 C CA . MET A 1 98 ? 4.791 17.842 4.008 1.00 19.86 98 MET A CA 1
ATOM 733 C C . MET A 1 98 ? 3.646 18.130 3.044 1.00 30.38 98 MET A C 1
ATOM 734 O O . MET A 1 98 ? 3.624 19.174 2.380 1.00 34.71 98 MET A O 1
ATOM 739 N N . THR A 1 99 ? 2.677 17.215 2.958 1.00 29.92 99 THR A N 1
ATOM 740 C CA . THR A 1 99 ? 1.526 17.423 2.085 1.00 32.92 99 THR A CA 1
ATOM 741 C C . THR A 1 99 ? 0.762 18.686 2.450 1.00 29.72 99 THR A C 1
ATOM 742 O O . THR A 1 99 ? 0.043 19.235 1.607 1.00 40.09 99 THR A O 1
ATOM 746 N N . MET A 1 100 ? 0.913 19.157 3.684 1.00 22.40 100 MET A N 1
ATOM 747 C CA . MET A 1 100 ? 0.139 20.272 4.210 1.00 26.52 100 MET A CA 1
ATOM 748 C C . MET A 1 100 ? 0.801 21.620 3.959 1.00 23.81 100 MET A C 1
ATOM 749 O O . MET A 1 100 ? 0.103 22.636 3.863 1.00 19.28 100 MET A O 1
ATOM 754 N N . TYR A 1 101 ? 2.128 21.649 3.853 1.00 28.85 101 TYR A N 1
ATOM 755 C CA . TYR A 1 101 ? 2.888 22.867 3.576 1.00 23.68 101 TYR A CA 1
ATOM 756 C C . TYR A 1 101 ? 3.769 22.588 2.365 1.00 26.06 101 TYR A C 1
ATOM 757 O O . TYR A 1 101 ? 4.951 22.245 2.507 1.00 22.83 101 TYR A O 1
ATOM 766 N N . PRO A 1 102 ? 3.225 22.723 1.152 1.00 29.72 102 PRO A N 1
ATOM 767 C CA . PRO A 1 102 ? 3.997 22.322 -0.038 1.00 27.60 102 PRO A CA 1
ATOM 768 C C . PRO A 1 102 ? 5.283 23.109 -0.235 1.00 23.90 102 PRO A C 1
ATOM 769 O O . PRO A 1 102 ? 6.251 22.563 -0.780 1.00 24.31 102 PRO A O 1
ATOM 773 N N . ASN A 1 103 ? 5.332 24.371 0.189 1.00 25.14 103 ASN A N 1
ATOM 774 C CA . ASN A 1 103 ? 6.521 25.195 0.024 1.00 26.14 103 ASN A CA 1
ATOM 775 C C . ASN A 1 103 ? 7.488 25.074 1.197 1.00 27.76 103 ASN A C 1
ATOM 776 O O . ASN A 1 103 ? 8.369 25.927 1.354 1.00 27.71 103 ASN A O 1
ATOM 781 N N . ALA A 1 104 ? 7.349 24.035 2.015 1.00 26.86 104 ALA A N 1
ATOM 782 C CA . ALA A 1 104 ? 8.204 23.835 3.175 1.00 26.05 104 ALA A CA 1
ATOM 783 C C . ALA A 1 104 ? 9.226 22.743 2.892 1.00 26.41 104 ALA A C 1
ATOM 784 O O . ALA A 1 104 ? 8.888 21.687 2.349 1.00 26.12 104 ALA A O 1
ATOM 786 N N . LYS A 1 105 ? 10.475 23.002 3.264 1.00 20.70 105 LYS A N 1
ATOM 787 C CA . LYS A 1 105 ? 11.534 22.022 3.097 1.00 23.23 105 LYS A CA 1
ATOM 788 C C . LYS A 1 105 ? 11.715 21.213 4.381 1.00 25.65 105 LYS A C 1
ATOM 789 O O . LYS A 1 105 ? 11.198 21.558 5.446 1.00 28.86 105 LYS A O 1
ATOM 795 N N . VAL A 1 106 ? 12.462 20.117 4.269 1.00 22.69 106 VAL A N 1
ATOM 796 C CA . VAL A 1 106 ? 12.673 19.186 5.372 1.00 21.60 106 VAL A CA 1
ATOM 797 C C . VAL A 1 106 ? 14.165 19.104 5.661 1.00 23.77 106 VAL A C 1
ATOM 798 O O . VAL A 1 106 ? 14.976 18.964 4.738 1.00 19.66 106 VAL A O 1
ATOM 802 N N . ILE A 1 107 ? 14.521 19.195 6.940 1.00 18.74 107 ILE A N 1
ATOM 803 C CA . ILE A 1 107 ? 15.889 18.998 7.400 1.00 17.36 107 ILE A CA 1
ATOM 804 C C . ILE A 1 107 ? 15.906 17.806 8.346 1.00 18.93 107 ILE A C 1
ATOM 805 O O . ILE A 1 107 ? 15.0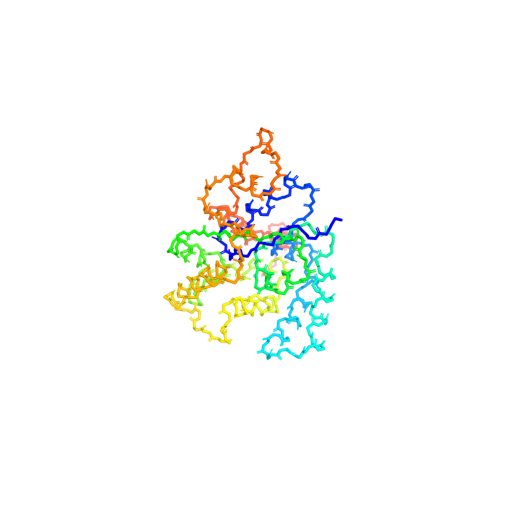34 17.674 9.212 1.00 21.64 107 ILE A O 1
ATOM 810 N N . LEU A 1 108 ? 16.903 16.942 8.175 1.00 14.30 108 LEU A N 1
ATOM 811 C CA . LEU A 1 108 ? 17.067 15.740 8.988 1.00 16.72 108 LEU A CA 1
ATOM 812 C C . LEU A 1 108 ? 18.432 15.802 9.658 1.00 19.43 108 LEU A C 1
ATOM 813 O O . LEU A 1 108 ? 19.460 15.626 8.995 1.00 18.87 108 LEU A O 1
ATOM 818 N N . THR A 1 109 ? 18.444 16.046 10.966 1.00 17.01 109 THR A N 1
ATOM 819 C CA . THR A 1 109 ? 19.685 16.035 11.730 1.00 17.91 109 THR A CA 1
ATOM 820 C C . THR A 1 109 ? 19.998 14.605 12.156 1.00 20.96 109 THR A C 1
ATOM 821 O O . THR A 1 109 ? 19.162 13.942 12.781 1.00 20.94 109 THR A O 1
ATOM 825 N N . ILE A 1 110 ? 21.195 14.127 11.810 1.00 17.83 110 ILE A N 1
ATOM 826 C CA . ILE A 1 110 ? 21.644 12.792 12.180 1.00 26.43 110 ILE A CA 1
ATOM 827 C C . ILE A 1 110 ? 22.991 12.895 12.882 1.00 28.01 110 ILE A C 1
ATOM 828 O O . ILE A 1 110 ? 23.704 13.896 12.778 1.00 24.08 110 ILE A O 1
ATOM 833 N N . ARG A 1 111 ? 23.330 11.828 13.600 1.00 18.73 111 ARG A N 1
ATOM 834 C CA . ARG A 1 111 ? 24.640 11.676 14.211 1.00 22.73 111 ARG A CA 1
ATOM 835 C C . ARG A 1 111 ? 24.980 10.193 14.218 1.00 20.99 111 ARG A C 1
ATOM 836 O O . ARG A 1 111 ? 24.194 9.355 13.767 1.00 19.62 111 ARG A O 1
ATOM 844 N N . ASP A 1 112 ? 26.161 9.868 14.736 1.00 20.62 112 ASP A N 1
ATOM 845 C CA . ASP A 1 112 ? 26.548 8.470 14.865 1.00 23.42 112 ASP A CA 1
ATOM 846 C C . ASP A 1 112 ? 25.514 7.728 15.705 1.00 25.65 112 ASP A C 1
ATOM 847 O O . ASP A 1 112 ? 25.092 8.207 16.760 1.00 22.04 112 ASP A O 1
ATOM 852 N N . ARG A 1 113 ? 25.104 6.549 15.230 1.00 30.04 113 ARG A N 1
ATOM 853 C CA . ARG A 1 113 ? 23.989 5.850 15.860 1.00 28.81 113 ARG A CA 1
ATOM 854 C C . ARG A 1 113 ? 24.330 5.399 17.275 1.00 28.00 113 ARG A C 1
ATOM 855 O O . ARG A 1 113 ? 23.436 5.303 18.124 1.00 27.86 113 ARG A O 1
ATOM 863 N N . ASN A 1 114 ? 25.605 5.121 17.551 1.00 27.35 114 ASN A N 1
ATOM 864 C CA . ASN A 1 114 ? 25.994 4.688 18.889 1.00 29.15 114 ASN A CA 1
ATOM 865 C C . ASN A 1 114 ? 26.177 5.875 19.827 1.00 26.62 114 ASN A C 1
ATOM 866 O O . ASN A 1 114 ? 25.825 5.791 21.009 1.00 28.38 114 ASN A O 1
ATOM 871 N N . ASP A 1 115 ? 26.724 6.984 19.324 1.00 24.20 115 ASP A N 1
ATOM 872 C CA . ASP A 1 115 ? 26.768 8.207 20.119 1.00 23.04 115 ASP A CA 1
ATOM 873 C C . ASP A 1 115 ? 25.364 8.647 20.511 1.00 25.99 115 ASP A C 1
ATOM 874 O O . ASP A 1 115 ? 25.136 9.096 21.640 1.00 25.21 115 ASP A O 1
ATOM 879 N N . TRP A 1 116 ? 24.408 8.524 19.587 1.00 28.40 116 TRP A N 1
ATOM 880 C CA . TRP A 1 116 ? 23.033 8.908 19.883 1.00 19.29 116 TRP A CA 1
ATOM 881 C C . TRP A 1 116 ? 22.439 8.037 20.982 1.00 21.03 116 TRP A C 1
ATOM 882 O O . TRP A 1 116 ? 21.732 8.537 21.864 1.00 24.64 116 TRP A O 1
ATOM 893 N N . LEU A 1 117 ? 22.707 6.730 20.946 1.00 21.17 117 LEU A N 1
ATOM 894 C CA . LEU A 1 117 ? 22.097 5.827 21.915 1.00 21.06 117 LEU A CA 1
ATOM 895 C C . LEU A 1 117 ? 22.511 6.184 23.336 1.00 26.36 117 LEU A C 1
ATOM 896 O O . LEU A 1 117 ? 21.660 6.370 24.214 1.00 24.75 117 LEU A O 1
ATOM 901 N N . THR A 1 118 ? 23.819 6.268 23.588 1.00 26.34 118 THR A N 1
ATOM 902 C CA . THR A 1 118 ? 24.287 6.616 24.925 1.00 28.52 118 THR A CA 1
ATOM 903 C C . THR A 1 118 ? 23.703 7.951 25.369 1.00 27.97 118 THR A C 1
ATOM 904 O O . THR A 1 118 ? 23.193 8.076 26.488 1.00 26.76 118 THR A O 1
ATOM 908 N N . SER A 1 119 ? 23.737 8.956 24.491 1.00 24.82 119 SER A N 1
ATOM 909 C CA . SER A 1 119 ? 23.114 10.238 24.804 1.00 26.19 119 SER A CA 1
ATOM 910 C C . SER A 1 119 ? 21.613 10.076 25.014 1.00 27.05 119 SER A C 1
ATOM 911 O O . SER A 1 119 ? 21.050 10.577 25.995 1.00 27.22 119 SER A O 1
ATOM 914 N N . PHE A 1 120 ? 20.948 9.377 24.091 1.00 22.86 120 PHE A N 1
ATOM 915 C CA . PHE A 1 120 ? 19.517 9.127 24.222 1.00 24.36 120 PHE A CA 1
ATOM 916 C C . PHE A 1 120 ? 19.185 8.458 25.551 1.00 25.91 120 PHE A C 1
ATOM 917 O O . PHE A 1 120 ? 18.093 8.663 26.092 1.00 22.05 120 PHE A O 1
ATOM 925 N N . ARG A 1 121 ? 20.113 7.666 26.095 1.00 31.83 121 ARG A N 1
ATOM 926 C CA . ARG A 1 121 ? 19.856 6.961 27.346 1.00 32.58 121 ARG A CA 1
ATOM 927 C C . ARG A 1 121 ? 20.092 7.840 28.568 1.00 32.63 121 ARG A C 1
ATOM 928 O O . ARG A 1 121 ? 19.424 7.655 29.592 1.00 29.63 121 ARG A O 1
ATOM 936 N N . LYS A 1 122 ? 21.025 8.792 28.491 1.00 35.19 122 LYS A N 1
ATOM 937 C CA . LYS A 1 122 ? 21.295 9.643 29.644 1.00 34.59 122 LYS A CA 1
ATOM 938 C C . LYS A 1 122 ? 20.237 10.726 29.818 1.00 35.15 122 LYS A C 1
ATOM 939 O O . LYS A 1 122 ? 19.945 11.119 30.952 1.00 34.48 122 LYS A O 1
ATOM 945 N N . VAL A 1 123 ? 19.649 11.211 28.724 1.00 28.25 123 VAL A N 1
ATOM 946 C CA . VAL A 1 123 ? 18.782 12.383 28.771 1.00 27.44 123 VAL A CA 1
ATOM 947 C C . VAL A 1 123 ? 17.320 11.982 28.631 1.00 28.27 123 VAL A C 1
ATOM 948 O O . VAL A 1 123 ? 16.523 12.156 29.560 1.00 32.58 123 VAL A O 1
ATOM 952 N N . VAL A 1 124 ? 16.959 11.453 27.466 1.00 28.13 124 VAL A N 1
ATOM 953 C CA . VAL A 1 124 ? 15.557 11.273 27.105 1.00 30.06 124 VAL A CA 1
ATOM 954 C C . VAL A 1 124 ? 14.963 10.099 27.873 1.00 27.25 124 VAL A C 1
ATOM 955 O O . VAL A 1 124 ? 14.423 10.274 28.970 1.00 38.46 124 VAL A O 1
ATOM 959 N N . LEU A 1 125 ? 15.056 8.895 27.308 1.00 27.19 125 LEU A N 1
ATOM 960 C CA . LEU A 1 125 ? 14.395 7.720 27.867 1.00 25.32 125 LEU A CA 1
ATOM 961 C C . LEU A 1 125 ? 15.442 6.752 28.399 1.00 30.62 125 LEU A C 1
ATOM 962 O O . LEU A 1 125 ? 15.966 5.919 27.645 1.00 26.31 125 LEU A O 1
ATOM 967 N N . PRO A 1 126 ? 15.788 6.819 29.681 1.00 37.78 126 PRO A N 1
ATOM 968 C CA . PRO A 1 126 ? 16.715 5.835 30.243 1.00 42.12 126 PRO A CA 1
ATOM 969 C C . PRO A 1 126 ? 16.040 4.497 30.485 1.00 46.95 126 PRO A C 1
ATOM 970 O O . PRO A 1 126 ? 14.822 4.403 30.657 1.00 42.78 126 PRO A O 1
ATOM 974 N N . ARG A 1 127 ? 16.861 3.451 30.496 1.00 51.97 127 ARG A N 1
ATOM 975 C CA . ARG A 1 127 ? 16.357 2.109 30.748 1.00 48.55 127 ARG A CA 1
ATOM 976 C C . ARG A 1 127 ? 15.608 2.097 32.076 1.00 58.42 127 ARG A C 1
ATOM 977 O O . ARG A 1 127 ? 16.109 2.602 33.085 1.00 67.03 127 ARG A O 1
ATOM 985 N N . THR A 1 128 ? 14.397 1.536 32.075 1.00 59.79 128 THR A N 1
ATOM 986 C CA . THR A 1 128 ? 13.548 1.594 33.265 1.00 60.59 128 THR A CA 1
ATOM 987 C C . THR A 1 128 ? 14.229 1.085 34.538 1.00 54.21 128 THR A C 1
ATOM 988 O O . THR A 1 128 ? 13.696 1.315 35.628 1.00 48.49 128 THR A O 1
ATOM 992 N N . ASN A 1 129 ? 15.375 0.406 34.442 1.00 56.89 129 ASN A N 1
ATOM 993 C CA . ASN A 1 129 ? 16.162 0.043 35.617 1.00 57.02 129 ASN A CA 1
ATOM 994 C C . ASN A 1 129 ? 17.287 1.026 35.902 1.00 63.53 129 ASN A C 1
ATOM 995 O O . ASN A 1 129 ? 17.802 1.049 37.027 1.00 63.52 129 ASN A O 1
ATOM 1000 N N . ASP A 1 130 ? 17.673 1.832 34.917 1.00 63.46 130 ASP A N 1
ATOM 1001 C CA . ASP A 1 130 ? 18.712 2.835 35.106 1.00 65.08 130 ASP A CA 1
ATOM 1002 C C . ASP A 1 130 ? 18.390 3.715 36.304 1.00 76.45 130 ASP A C 1
ATOM 1003 O O . ASP A 1 130 ? 17.362 4.398 36.329 1.00 78.92 130 ASP A O 1
ATOM 1008 N N . THR A 1 131 ? 19.282 3.700 37.299 1.00 79.09 131 THR A N 1
ATOM 1009 C CA . THR A 1 131 ? 19.081 4.504 38.501 1.00 71.93 131 THR A CA 1
ATOM 1010 C C . THR A 1 131 ? 18.777 5.957 38.165 1.00 71.18 131 THR A C 1
ATOM 1011 O O . THR A 1 131 ? 18.108 6.649 38.942 1.00 66.14 131 THR A O 1
ATOM 1015 N N . TYR A 1 132 ? 19.254 6.440 37.020 1.00 78.59 132 TYR A N 1
ATOM 1016 C CA . TYR A 1 132 ? 18.981 7.811 36.601 1.00 74.55 132 TYR A CA 1
ATOM 1017 C C . TYR A 1 132 ? 17.511 8.021 36.160 1.00 67.05 132 TYR A C 1
ATOM 1018 O O . TYR A 1 132 ? 17.170 9.121 35.700 1.00 67.56 132 TYR A O 1
ATOM 1027 N N . LYS A 1 133 ? 16.656 7.002 36.297 1.00 65.49 133 LYS A N 1
ATOM 1028 C CA . LYS A 1 133 ? 15.235 7.162 35.997 1.00 61.66 133 LYS A CA 1
ATOM 1029 C C . LYS A 1 133 ? 14.577 8.133 36.967 1.00 60.68 133 LYS A C 1
ATOM 1030 O O . LYS A 1 133 ? 13.916 9.093 36.551 1.00 60.69 133 LYS A O 1
ATOM 1036 N N . GLU A 1 134 ? 14.754 7.904 38.271 1.00 59.36 134 GLU A N 1
ATOM 1037 C CA . GLU A 1 134 ? 14.111 8.748 39.270 1.00 55.74 134 GLU A CA 1
ATOM 1038 C C . GLU A 1 134 ? 14.578 10.192 39.180 1.00 57.53 134 GLU A C 1
ATOM 1039 O O . GLU A 1 134 ? 13.923 11.080 39.737 1.00 52.54 134 GLU A O 1
ATOM 1045 N N . GLU A 1 135 ? 15.692 10.446 38.492 1.00 65.32 135 GLU A N 1
ATOM 1046 C CA . GLU A 1 135 ? 16.189 11.809 38.345 1.00 65.69 135 GLU A CA 1
ATOM 1047 C C . GLU A 1 135 ? 15.458 12.546 37.227 1.00 64.43 135 GLU A C 1
ATOM 1048 O O . GLU A 1 135 ? 14.907 13.630 37.448 1.00 62.50 135 GLU A O 1
ATOM 1054 N N . VAL A 1 136 ? 15.452 11.975 36.020 1.00 52.83 136 VAL A N 1
ATOM 1055 C CA . VAL A 1 136 ? 14.724 12.590 34.913 1.00 53.61 136 VAL A CA 1
ATOM 1056 C C . VAL A 1 136 ? 13.253 12.740 35.271 1.00 55.20 136 VAL A C 1
ATOM 1057 O O . VAL A 1 136 ? 12.637 13.781 35.013 1.00 54.69 136 VAL A O 1
ATOM 1061 N N . ASP A 1 137 ? 12.666 11.704 35.874 1.00 53.85 137 ASP A N 1
ATOM 1062 C CA . ASP A 1 137 ? 11.257 11.767 36.242 1.00 54.69 137 ASP A CA 1
ATOM 1063 C C . ASP A 1 137 ? 11.002 12.824 37.308 1.00 55.00 137 ASP A C 1
ATOM 1064 O O . ASP A 1 137 ? 9.923 13.425 37.331 1.00 50.82 137 ASP A O 1
ATOM 1069 N N . LYS A 1 138 ? 11.976 13.075 38.187 1.00 56.26 138 LYS A N 1
ATOM 1070 C CA . LYS A 1 138 ? 11.735 13.981 39.306 1.00 55.25 138 LYS A CA 1
ATOM 1071 C C . LYS A 1 138 ? 11.703 15.434 38.846 1.00 51.12 138 LYS A C 1
ATOM 1072 O O . LYS A 1 138 ? 10.830 16.203 39.267 1.00 49.67 138 LYS A O 1
ATOM 1078 N N . VAL A 1 139 ? 12.641 15.833 37.981 1.00 45.51 139 VAL A N 1
ATOM 1079 C CA . VAL A 1 139 ? 12.631 17.205 37.481 1.00 49.36 139 VAL A CA 1
ATOM 1080 C C . VAL A 1 139 ? 11.394 17.451 36.630 1.00 51.35 139 VAL A C 1
ATOM 1081 O O . VAL A 1 139 ? 10.927 18.591 36.514 1.00 47.30 139 VAL A O 1
ATOM 1085 N N . ASN A 1 140 ? 10.848 16.400 36.016 1.00 57.39 140 ASN A N 1
ATOM 1086 C CA . ASN A 1 140 ? 9.560 16.528 35.343 1.00 51.86 140 ASN A CA 1
ATOM 1087 C C . ASN A 1 140 ? 8.486 16.979 36.325 1.00 49.94 140 ASN A C 1
ATOM 1088 O O . ASN A 1 140 ? 7.704 17.891 36.034 1.00 51.33 140 ASN A O 1
ATOM 1093 N N . ARG A 1 141 ? 8.447 16.359 37.507 1.00 48.28 141 ARG A N 1
ATOM 1094 C CA . ARG A 1 141 ? 7.466 16.748 38.514 1.00 50.37 141 ARG A CA 1
ATOM 1095 C C . ARG A 1 141 ? 7.687 18.186 38.962 1.00 45.80 141 ARG A C 1
ATOM 1096 O O . ARG A 1 141 ? 6.726 18.940 39.156 1.00 44.22 141 ARG A O 1
ATOM 1104 N N . ILE A 1 142 ? 8.949 18.586 39.127 1.00 43.13 142 ILE A N 1
ATOM 1105 C CA . ILE A 1 142 ? 9.252 19.949 39.551 1.00 44.29 142 ILE A CA 1
ATOM 1106 C C . ILE A 1 142 ? 8.819 20.949 38.488 1.00 49.92 142 ILE A C 1
ATOM 1107 O O . ILE A 1 142 ? 8.425 22.078 38.809 1.00 45.89 142 ILE A O 1
ATOM 1112 N N . LEU A 1 143 ? 8.878 20.560 37.215 1.00 47.50 143 LEU A N 1
ATOM 1113 C CA . LEU A 1 143 ? 8.444 21.428 36.128 1.00 43.88 143 LEU A CA 1
ATOM 1114 C C . LEU A 1 143 ? 6.944 21.353 35.873 1.00 45.87 143 LEU A C 1
ATOM 1115 O O . LEU A 1 143 ? 6.450 22.052 34.982 1.00 42.00 143 LEU A O 1
ATOM 1120 N N . GLY A 1 144 ? 6.215 20.535 36.626 1.00 41.81 144 GLY A N 1
ATOM 1121 C CA . GLY A 1 144 ? 4.786 20.399 36.428 1.00 41.00 144 GLY A CA 1
ATOM 1122 C C . GLY A 1 144 ? 4.369 19.424 35.352 1.00 40.49 144 GLY A C 1
ATOM 1123 O O . GLY A 1 144 ? 3.347 19.647 34.691 1.00 36.06 144 GLY A O 1
ATOM 1124 N N . LEU A 1 145 ? 5.115 18.339 35.161 1.00 40.27 145 LEU A N 1
ATOM 1125 C CA . LEU A 1 145 ? 4.851 17.370 34.105 1.00 43.69 145 LEU A CA 1
ATOM 1126 C C . LEU A 1 145 ? 4.201 16.136 34.718 1.00 49.33 145 LEU A C 1
ATOM 1127 O O . LEU A 1 145 ? 4.771 15.506 35.617 1.00 46.74 145 LEU A O 1
ATOM 1132 N N . ASN A 1 146 ? 3.016 15.792 34.223 1.00 46.22 146 ASN A N 1
ATOM 1133 C CA . ASN A 1 146 ? 2.178 14.767 34.818 1.00 46.43 146 ASN A CA 1
ATOM 1134 C C . ASN A 1 146 ? 2.532 13.398 34.243 1.00 51.92 146 ASN A C 1
ATOM 1135 O O . ASN A 1 146 ? 3.474 13.245 33.463 1.00 49.79 146 ASN A O 1
ATOM 1140 N N . THR A 1 147 ? 1.761 12.385 34.643 1.00 52.47 147 THR A N 1
ATOM 1141 C CA . THR A 1 147 ? 1.864 11.073 34.015 1.00 38.24 147 THR A CA 1
ATOM 1142 C C . THR A 1 147 ? 1.469 11.140 32.548 1.00 44.33 147 THR A C 1
ATOM 1143 O O . THR A 1 147 ? 2.016 10.403 31.721 1.00 39.50 147 THR A O 1
ATOM 1147 N N . GLU A 1 148 ? 0.518 12.013 32.208 1.00 49.24 148 GLU A N 1
ATOM 1148 C CA . GLU A 1 148 ? 0.082 12.151 30.825 1.00 49.13 148 GLU A CA 1
ATOM 1149 C C . GLU A 1 148 ? 1.159 12.756 29.934 1.00 42.72 148 GLU A C 1
ATOM 1150 O O . GLU A 1 148 ? 1.095 12.585 28.712 1.00 38.57 148 GLU A O 1
ATOM 1156 N N . PHE A 1 149 ? 2.137 13.461 30.506 1.00 37.01 149 PHE A N 1
ATOM 1157 C CA . PHE A 1 149 ? 3.279 13.906 29.714 1.00 30.25 149 PHE A CA 1
ATOM 1158 C C . PHE A 1 149 ? 4.102 12.715 29.239 1.00 33.57 149 PHE A C 1
ATOM 1159 O O . PHE A 1 149 ? 4.414 12.597 28.049 1.00 33.37 149 PHE A O 1
ATOM 1167 N N . ASP A 1 150 ? 4.475 11.828 30.164 1.00 37.85 150 ASP A N 1
ATOM 1168 C CA . ASP A 1 150 ? 5.161 10.598 29.785 1.00 36.92 150 ASP A CA 1
ATOM 1169 C C . ASP A 1 150 ? 4.365 9.841 28.730 1.00 37.01 150 ASP A C 1
ATOM 1170 O O . ASP A 1 150 ? 4.922 9.349 27.742 1.00 34.41 150 ASP A O 1
ATOM 1175 N N . LYS A 1 151 ? 3.051 9.730 28.937 1.00 38.98 151 LYS A N 1
ATOM 1176 C CA . LYS A 1 151 ? 2.172 9.105 27.953 1.00 32.55 151 LYS A CA 1
ATOM 1177 C C . LYS A 1 151 ? 2.368 9.728 26.575 1.00 32.40 151 LYS A C 1
ATOM 1178 O O . LYS A 1 151 ? 2.654 9.033 25.594 1.00 28.48 151 LYS A O 1
ATOM 1184 N N . MET A 1 152 ? 2.220 11.052 26.489 1.00 31.21 152 MET A N 1
ATOM 1185 C CA . MET A 1 152 ? 2.350 11.737 25.209 1.00 27.08 152 MET A CA 1
ATOM 1186 C C . MET A 1 152 ? 3.755 11.620 24.634 1.00 31.85 152 MET A C 1
ATOM 1187 O O . MET A 1 152 ? 3.923 11.732 23.414 1.00 32.05 152 MET A O 1
ATOM 1192 N N . ASN A 1 153 ? 4.764 11.397 25.479 1.00 35.24 153 ASN A N 1
ATOM 1193 C CA . ASN A 1 153 ? 6.142 11.336 25.002 1.00 26.28 153 ASN A CA 1
ATOM 1194 C C . ASN A 1 153 ? 6.488 9.954 24.459 1.00 29.59 153 ASN A C 1
ATOM 1195 O O . ASN A 1 153 ? 7.022 9.833 23.352 1.00 31.56 153 ASN A O 1
ATOM 1200 N N . ILE A 1 154 ? 6.206 8.901 25.229 1.00 33.71 154 ILE A N 1
ATOM 1201 C CA . ILE A 1 154 ? 6.477 7.550 24.750 1.00 36.87 154 ILE A CA 1
ATOM 1202 C C . ILE A 1 154 ? 5.598 7.219 23.552 1.00 30.41 154 ILE A C 1
ATOM 1203 O O . ILE A 1 154 ? 6.018 6.482 22.652 1.00 36.20 154 ILE A O 1
ATOM 1208 N N . ASP A 1 155 ? 4.377 7.756 23.509 1.00 30.98 155 ASP A N 1
ATOM 1209 C CA . ASP A 1 155 ? 3.494 7.492 22.377 1.00 33.45 155 ASP A CA 1
ATOM 1210 C C . ASP A 1 155 ? 4.022 8.135 21.100 1.00 30.83 155 ASP A C 1
ATOM 1211 O O . ASP A 1 155 ? 3.989 7.516 20.030 1.00 33.92 155 ASP A O 1
ATOM 1216 N N . SER A 1 156 ? 4.511 9.375 21.188 1.00 23.78 156 SER A N 1
ATOM 1217 C CA . SER A 1 156 ? 5.070 10.027 20.007 1.00 28.68 156 SER A CA 1
ATOM 1218 C C . SER A 1 156 ? 6.256 9.243 19.459 1.00 30.49 156 SER A C 1
ATOM 1219 O O . SER A 1 156 ? 6.453 9.172 18.240 1.00 29.52 156 SER A O 1
ATOM 1222 N N . LEU A 1 157 ? 7.060 8.648 20.344 1.00 28.75 157 LEU A N 1
ATOM 1223 C CA . LEU A 1 157 ? 8.142 7.777 19.895 1.00 27.11 157 LEU A CA 1
ATOM 1224 C C . LEU A 1 157 ? 7.593 6.589 19.117 1.00 35.71 157 LEU A C 1
ATOM 1225 O O . LEU A 1 157 ? 8.081 6.265 18.028 1.00 33.48 157 LEU A O 1
ATOM 1230 N N . LYS A 1 158 ? 6.574 5.921 19.667 1.00 37.72 158 LYS A N 1
ATOM 1231 C CA . LYS A 1 158 ? 5.952 4.808 18.960 1.00 37.79 158 LYS A CA 1
ATOM 1232 C C . LYS A 1 158 ? 5.496 5.235 17.573 1.00 37.61 158 LYS A C 1
ATOM 1233 O O . LYS A 1 158 ? 5.685 4.505 16.593 1.00 42.81 158 LYS A O 1
ATOM 1239 N N . PHE A 1 159 ? 4.895 6.422 17.472 1.00 33.35 159 PHE A N 1
ATOM 1240 C CA . PHE A 1 159 ? 4.419 6.906 16.183 1.00 30.61 159 PHE A CA 1
ATOM 1241 C C . PHE A 1 159 ? 5.578 7.186 15.234 1.00 31.85 159 PHE A C 1
ATOM 1242 O O . PHE A 1 159 ? 5.527 6.813 14.057 1.00 33.22 159 PHE A O 1
ATOM 1250 N N . THR A 1 160 ? 6.631 7.837 15.730 1.00 29.67 160 THR A N 1
ATOM 1251 C CA . THR A 1 160 ? 7.754 8.194 14.870 1.00 27.68 160 THR A CA 1
ATOM 1252 C C . THR A 1 160 ? 8.443 6.952 14.316 1.00 34.28 160 THR A C 1
ATOM 1253 O O . THR A 1 160 ? 8.844 6.925 13.146 1.00 33.77 160 THR A O 1
ATOM 1257 N N . PHE A 1 161 ? 8.588 5.913 15.138 1.00 37.78 161 PHE A N 1
ATOM 1258 C CA . PHE A 1 161 ? 9.202 4.671 14.687 1.00 40.14 161 PHE A CA 1
ATOM 1259 C C . PHE A 1 161 ? 8.235 3.766 13.935 1.00 38.65 161 PHE A C 1
ATOM 1260 O O . PHE A 1 161 ? 8.670 2.745 13.391 1.00 39.53 161 PHE A O 1
ATOM 1268 N N . GLN A 1 162 ? 6.952 4.112 13.884 1.00 40.12 162 GLN A N 1
ATOM 1269 C CA . GLN A 1 162 ? 5.941 3.304 13.207 1.00 44.91 162 GLN A CA 1
ATOM 1270 C C . GLN A 1 162 ? 5.978 1.858 13.703 1.00 51.55 162 GLN A C 1
ATOM 1271 O O . GLN A 1 162 ? 6.151 0.907 12.939 1.00 54.17 162 GLN A O 1
ATOM 1277 N N . ASN A 1 163 ? 5.804 1.710 15.014 1.00 51.48 163 ASN A N 1
ATOM 1278 C CA . ASN A 1 163 ? 5.772 0.393 15.641 1.00 57.90 163 ASN A CA 1
ATOM 1279 C C . ASN A 1 163 ? 4.869 0.475 16.861 1.00 62.35 163 ASN A C 1
ATOM 1280 O O . ASN A 1 163 ? 5.130 1.269 17.770 1.00 56.55 163 ASN A O 1
ATOM 1285 N N . ASN A 1 164 ? 3.812 -0.343 16.874 1.00 68.38 164 ASN A N 1
ATOM 1286 C CA . ASN A 1 164 ? 2.787 -0.238 17.911 1.00 66.19 164 ASN A CA 1
ATOM 1287 C C . ASN A 1 164 ? 3.401 -0.282 19.305 1.00 71.82 164 ASN A C 1
ATOM 1288 O O . ASN A 1 164 ? 3.060 0.531 20.171 1.00 69.64 164 ASN A O 1
ATOM 1293 N N . GLN A 1 165 ? 4.297 -1.235 19.548 1.00 73.76 165 GLN A N 1
ATOM 1294 C CA . GLN A 1 165 ? 5.123 -1.207 20.747 1.00 74.53 165 GLN A CA 1
ATOM 1295 C C . GLN A 1 165 ? 6.373 -2.037 20.503 1.00 76.76 165 GLN A C 1
ATOM 1296 O O . GLN A 1 165 ? 6.352 -3.017 19.754 1.00 64.75 165 GLN A O 1
ATOM 1302 N N . ILE A 1 166 ? 7.460 -1.627 21.152 1.00 76.51 166 ILE A N 1
ATOM 1303 C CA . ILE A 1 166 ? 8.723 -2.351 21.123 1.00 57.56 166 ILE A CA 1
ATOM 1304 C C . ILE A 1 166 ? 9.373 -2.224 22.492 1.00 60.03 166 ILE A C 1
ATOM 1305 O O . ILE A 1 166 ? 9.248 -1.197 23.166 1.00 61.95 166 ILE A O 1
ATOM 1310 N N . ASP A 1 167 ? 10.063 -3.283 22.908 1.00 57.62 167 ASP A N 1
ATOM 1311 C CA . ASP A 1 167 ? 10.745 -3.279 24.196 1.00 52.89 167 ASP A CA 1
ATOM 1312 C C . ASP A 1 167 ? 11.792 -2.173 24.235 1.00 43.98 167 ASP A C 1
ATOM 1313 O O . ASP A 1 167 ? 12.903 -2.344 23.725 1.00 45.50 167 ASP A O 1
ATOM 1318 N N . PHE A 1 168 ? 11.452 -1.036 24.847 1.00 41.95 168 PHE A N 1
ATOM 1319 C CA . PHE A 1 168 ? 12.358 0.106 24.864 1.00 36.66 168 PHE A CA 1
ATOM 1320 C C . PHE A 1 168 ? 13.561 -0.102 25.775 1.00 38.36 168 PHE A C 1
ATOM 1321 O O . PHE A 1 168 ? 14.475 0.730 25.757 1.00 34.80 168 PHE A O 1
ATOM 1329 N N . ASP A 1 169 ? 13.588 -1.177 26.562 1.00 46.44 169 ASP A N 1
ATOM 1330 C CA . ASP A 1 169 ? 14.777 -1.558 27.312 1.00 49.02 169 ASP A CA 1
ATOM 1331 C C . ASP A 1 169 ? 15.731 -2.410 26.483 1.00 47.80 169 ASP A C 1
ATOM 1332 O O . ASP A 1 169 ? 16.524 -3.170 27.051 1.00 51.67 169 ASP A O 1
ATOM 1337 N N . ASP A 1 170 ? 15.667 -2.299 25.158 1.00 40.15 170 ASP A N 1
ATOM 1338 C CA . ASP A 1 170 ? 16.497 -3.080 24.244 1.00 39.81 170 ASP A CA 1
ATOM 1339 C C . ASP A 1 170 ? 17.332 -2.093 23.433 1.00 36.15 170 ASP A C 1
ATOM 1340 O O . ASP A 1 170 ? 16.822 -1.453 22.508 1.00 33.28 170 ASP A O 1
ATOM 1345 N N . ASP A 1 171 ? 18.612 -1.969 23.789 1.00 38.02 171 ASP A N 1
ATOM 1346 C CA . ASP A 1 171 ? 19.499 -1.043 23.092 1.00 36.00 171 ASP A CA 1
ATOM 1347 C C . ASP A 1 171 ? 19.495 -1.295 21.589 1.00 39.06 171 ASP A C 1
ATOM 1348 O O . ASP A 1 171 ? 19.310 -0.369 20.791 1.00 34.18 171 ASP A O 1
ATOM 1353 N N . ASN A 1 172 ? 19.700 -2.551 21.185 1.00 39.68 172 ASN A N 1
ATOM 1354 C CA . ASN A 1 172 ? 19.801 -2.861 19.763 1.00 38.37 172 ASN A CA 1
ATOM 1355 C C . ASN A 1 172 ? 18.487 -2.587 19.045 1.00 42.72 172 ASN A C 1
ATOM 1356 O O . ASN A 1 172 ? 18.483 -2.140 17.891 1.00 42.63 172 ASN A O 1
ATOM 1361 N N . ASN A 1 173 ? 17.357 -2.855 19.706 1.00 36.76 173 ASN A N 1
ATOM 1362 C CA . ASN A 1 173 ? 16.065 -2.537 19.107 1.00 35.87 173 ASN A CA 1
ATOM 1363 C C . ASN A 1 173 ? 15.978 -1.055 18.763 1.00 41.80 173 ASN A C 1
ATOM 1364 O O . ASN A 1 173 ? 15.531 -0.691 17.669 1.00 39.24 173 ASN A O 1
ATOM 1369 N N . LEU A 1 174 ? 16.405 -0.184 19.683 1.00 41.91 174 LEU A N 1
ATOM 1370 C CA . LEU A 1 174 ? 16.377 1.251 19.416 1.00 34.25 174 LEU A CA 1
ATOM 1371 C C . LEU A 1 174 ? 17.235 1.597 18.206 1.00 35.11 174 LEU A C 1
ATOM 1372 O O . LEU A 1 174 ? 16.815 2.361 17.330 1.00 40.87 174 LEU A O 1
ATOM 1377 N N . LEU A 1 175 ? 18.448 1.043 18.143 1.00 31.27 175 LEU A N 1
ATOM 1378 C CA . LEU A 1 175 ? 19.323 1.309 17.007 1.00 31.27 175 LEU A CA 1
ATOM 1379 C C . LEU A 1 175 ? 18.634 0.949 15.698 1.00 37.67 175 LEU A C 1
ATOM 1380 O O . LEU A 1 175 ? 18.664 1.720 14.732 1.00 32.31 175 LEU A O 1
ATOM 1385 N N . GLU A 1 176 ? 17.994 -0.223 15.652 1.00 38.10 176 GLU A N 1
ATOM 1386 C CA . GLU A 1 176 ? 17.309 -0.640 14.433 1.00 38.66 176 GLU A CA 1
ATOM 1387 C C . GLU A 1 176 ? 16.172 0.313 14.086 1.00 41.03 176 GLU A C 1
ATOM 1388 O O . GLU A 1 176 ? 15.927 0.596 12.907 1.00 41.48 176 GLU A O 1
ATOM 1394 N N . CYS A 1 177 ? 15.467 0.824 15.099 1.00 34.99 177 CYS A N 1
ATOM 1395 C CA . CYS A 1 177 ? 14.431 1.820 14.846 1.00 29.19 177 CYS A CA 1
ATOM 1396 C C . CYS A 1 177 ? 15.042 3.143 14.402 1.00 30.90 177 CYS A C 1
ATOM 1397 O O . CYS A 1 177 ? 14.559 3.772 13.454 1.00 32.26 177 CYS A O 1
ATOM 1400 N N . TYR A 1 178 ? 16.108 3.574 15.078 1.00 29.58 178 TYR A N 1
ATOM 1401 C CA . TYR A 1 178 ? 16.761 4.834 14.740 1.00 29.51 178 TYR A CA 1
ATOM 1402 C C . TYR A 1 178 ? 17.324 4.794 13.324 1.00 31.49 178 TYR A C 1
ATOM 1403 O O . TYR A 1 178 ? 17.138 5.734 12.542 1.00 24.98 178 TYR A O 1
ATOM 1412 N N . ASP A 1 179 ? 18.011 3.705 12.973 1.00 31.90 179 ASP A N 1
ATOM 1413 C CA . ASP A 1 179 ? 18.546 3.575 11.621 1.00 34.32 179 ASP A CA 1
ATOM 1414 C C . ASP A 1 179 ? 17.425 3.541 10.589 1.00 29.85 179 ASP A C 1
ATOM 1415 O O . ASP A 1 179 ? 17.511 4.199 9.546 1.00 30.56 179 ASP A O 1
ATOM 1420 N N . GLU A 1 180 ? 16.370 2.774 10.859 1.00 29.26 180 GLU A N 1
ATOM 1421 C CA . GLU A 1 180 ? 15.229 2.703 9.955 1.00 30.82 180 GLU A CA 1
ATOM 1422 C C . GLU A 1 180 ? 14.684 4.098 9.685 1.00 33.28 180 GLU A C 1
ATOM 1423 O O . GLU A 1 180 ? 14.720 4.576 8.547 1.00 29.63 180 GLU A O 1
ATOM 1429 N N . TYR A 1 181 ? 14.177 4.753 10.733 1.00 35.51 181 TYR A N 1
ATOM 1430 C CA . TYR A 1 181 ? 13.585 6.078 10.601 1.00 24.86 181 TYR A CA 1
ATOM 1431 C C . TYR A 1 181 ? 14.431 6.992 9.720 1.00 23.79 181 TYR A C 1
ATOM 1432 O O . TYR A 1 181 ? 13.948 7.533 8.720 1.00 24.85 181 TYR A O 1
ATOM 1441 N N . ASN A 1 182 ? 15.708 7.166 10.071 1.00 22.22 182 ASN A N 1
ATOM 1442 C CA . ASN A 1 182 ? 16.571 8.042 9.284 1.00 23.19 182 ASN A CA 1
ATOM 1443 C C . ASN A 1 182 ? 16.686 7.568 7.840 1.00 28.74 182 ASN A C 1
ATOM 1444 O O . ASN A 1 182 ? 16.818 8.391 6.926 1.00 26.46 182 ASN A O 1
ATOM 1449 N N . LYS A 1 183 ? 16.639 6.254 7.615 1.00 31.56 183 LYS A N 1
ATOM 1450 C CA . LYS A 1 183 ? 16.672 5.731 6.253 1.00 26.73 183 LYS A CA 1
ATOM 1451 C C . LYS A 1 183 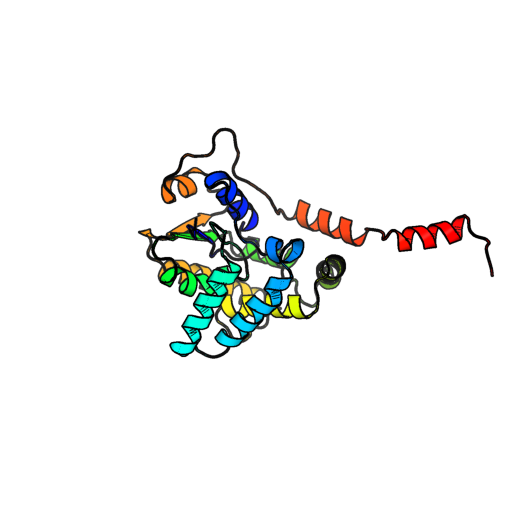? 15.379 6.051 5.514 1.00 27.39 183 LYS A C 1
ATOM 1452 O O . LYS A 1 183 ? 15.406 6.536 4.377 1.00 27.73 183 LYS A O 1
ATOM 1458 N N . THR A 1 184 ? 14.233 5.781 6.145 1.00 26.96 184 THR A N 1
ATOM 1459 C CA . THR A 1 184 ? 12.950 5.987 5.484 1.00 26.94 184 THR A CA 1
ATOM 1460 C C . THR A 1 184 ? 12.668 7.460 5.222 1.00 24.28 184 THR A C 1
ATOM 1461 O O . THR A 1 184 ? 11.882 7.774 4.323 1.00 24.95 184 THR A O 1
ATOM 1465 N N . VAL A 1 185 ? 13.282 8.366 5.986 1.00 21.82 185 VAL A N 1
ATOM 1466 C CA . VAL A 1 185 ? 13.112 9.792 5.726 1.00 23.32 185 VAL A CA 1
ATOM 1467 C C . VAL A 1 185 ? 13.826 10.180 4.440 1.00 25.82 185 VAL A C 1
ATOM 1468 O O . VAL A 1 185 ? 13.296 10.947 3.627 1.00 22.53 185 VAL A O 1
ATOM 1472 N N . GLN A 1 186 ? 15.037 9.660 4.233 1.00 26.84 186 GLN A N 1
ATOM 1473 C CA . GLN A 1 186 ? 15.781 9.929 3.009 1.00 29.66 186 GLN A CA 1
ATOM 1474 C C . GLN A 1 186 ? 15.186 9.233 1.790 1.00 29.42 186 GLN A C 1
ATOM 1475 O O . GLN A 1 186 ? 15.606 9.527 0.666 1.00 27.57 186 GLN A O 1
ATOM 1481 N N . GLU A 1 187 ? 14.226 8.327 1.984 1.00 29.35 187 GLU A N 1
ATOM 1482 C CA . GLU A 1 187 ? 13.530 7.656 0.892 1.00 24.08 187 GLU A CA 1
ATOM 1483 C C . GLU A 1 187 ? 12.215 8.331 0.526 1.00 25.94 187 GLU A C 1
ATOM 1484 O O . GLU A 1 187 ? 11.925 8.506 -0.661 1.00 35.13 187 GLU A O 1
ATOM 1490 N N . ILE A 1 188 ? 11.413 8.714 1.522 1.00 29.15 188 ILE A N 1
ATOM 1491 C CA . ILE A 1 188 ? 10.105 9.309 1.256 1.00 32.18 188 ILE A CA 1
ATOM 1492 C C . ILE A 1 188 ? 10.243 10.724 0.710 1.00 26.11 188 ILE A C 1
ATOM 1493 O O . ILE A 1 188 ? 9.392 11.182 -0.062 1.00 24.15 188 ILE A O 1
ATOM 1498 N N . VAL A 1 189 ? 11.295 11.436 1.084 1.00 25.17 189 VAL A N 1
ATOM 1499 C CA . VAL A 1 189 ? 11.441 12.856 0.778 1.00 23.57 189 VAL A CA 1
ATOM 1500 C C . VAL A 1 189 ? 12.389 13.001 -0.410 1.00 28.31 189 VAL A C 1
ATOM 1501 O O . VAL A 1 189 ? 13.506 12.465 -0.356 1.00 25.57 189 VAL A O 1
ATOM 1505 N N . PRO A 1 190 ? 12.002 13.701 -1.476 1.00 30.11 190 PRO A N 1
ATOM 1506 C CA . PRO A 1 190 ? 12.933 13.895 -2.593 1.00 34.30 190 PRO A CA 1
ATOM 1507 C C . PRO A 1 190 ? 14.195 14.613 -2.141 1.00 35.29 190 PRO A C 1
ATOM 1508 O O . PRO A 1 190 ? 14.166 15.475 -1.260 1.00 28.57 190 PRO A O 1
ATOM 1512 N N . SER A 1 191 ? 15.316 14.253 -2.772 1.00 39.90 191 SER A N 1
ATOM 1513 C CA . SER A 1 191 ? 16.599 14.838 -2.395 1.00 34.76 191 SER A CA 1
ATOM 1514 C C . SER A 1 191 ? 16.595 16.354 -2.545 1.00 29.46 191 SER A C 1
ATOM 1515 O O . SER A 1 191 ? 17.265 17.054 -1.777 1.00 29.81 191 SER A O 1
ATOM 1518 N N . GLU A 1 192 ? 15.853 16.881 -3.519 1.00 27.81 192 GLU A N 1
ATOM 1519 C CA . GLU A 1 192 ? 15.837 18.322 -3.742 1.00 31.88 192 GLU A CA 1
ATOM 1520 C C . GLU A 1 192 ? 15.068 19.065 -2.657 1.00 28.34 192 GLU A C 1
ATOM 1521 O O . GLU A 1 192 ? 15.302 20.262 -2.458 1.00 27.70 192 GLU A O 1
ATOM 1527 N N . ARG A 1 193 ? 14.166 18.384 -1.954 1.00 27.33 193 ARG A N 1
ATOM 1528 C CA . ARG A 1 193 ? 13.400 18.974 -0.865 1.00 26.98 193 ARG A CA 1
ATOM 1529 C C . ARG A 1 193 ? 14.001 18.672 0.502 1.00 25.41 193 ARG A C 1
ATOM 1530 O O . ARG A 1 193 ? 13.514 19.197 1.508 1.00 23.97 193 ARG A O 1
ATOM 1538 N N . LEU A 1 194 ? 15.053 17.859 0.559 1.00 21.57 194 LEU A N 1
ATOM 1539 C CA . LEU A 1 194 ? 15.599 17.360 1.811 1.00 23.11 194 LEU A CA 1
ATOM 1540 C C . LEU A 1 194 ? 17.038 17.825 1.996 1.00 27.52 194 LEU A C 1
ATOM 1541 O O . LEU A 1 194 ? 17.777 18.027 1.026 1.00 30.42 194 LEU A O 1
ATOM 1546 N N . LEU A 1 195 ? 17.425 17.991 3.260 1.00 23.85 195 LEU A N 1
ATOM 1547 C CA . LEU A 1 195 ? 18.810 18.231 3.639 1.00 21.04 195 LEU A CA 1
ATOM 1548 C C . LEU A 1 195 ? 19.131 17.360 4.842 1.00 23.14 195 LEU A C 1
ATOM 1549 O O . LEU A 1 195 ? 18.360 17.323 5.806 1.00 23.12 195 LEU A O 1
ATOM 1554 N N . VAL A 1 196 ? 20.261 16.666 4.783 1.00 24.68 196 VAL A N 1
ATOM 1555 C CA . VAL A 1 196 ? 20.740 15.835 5.880 1.00 19.41 196 VAL A CA 1
ATOM 1556 C C . VAL A 1 196 ? 21.893 16.580 6.539 1.00 18.94 196 VAL A C 1
ATOM 1557 O O . VAL A 1 196 ? 22.973 16.720 5.952 1.00 18.19 196 VAL A O 1
ATOM 1561 N N . HIS A 1 197 ? 21.665 17.062 7.759 1.00 22.85 197 HIS A N 1
ATOM 1562 C CA . HIS A 1 197 ? 22.636 17.882 8.480 1.00 22.49 197 HIS A CA 1
ATOM 1563 C C . HIS A 1 197 ? 23.287 17.019 9.557 1.00 20.17 197 HIS A C 1
ATOM 1564 O O . HIS A 1 197 ? 22.674 16.720 10.585 1.00 24.24 197 HIS A O 1
ATOM 1571 N N . LYS A 1 198 ? 24.530 16.614 9.315 1.00 20.60 198 LYS A N 1
ATOM 1572 C CA . LYS A 1 198 ? 25.290 15.859 10.299 1.00 20.79 198 LYS A CA 1
ATOM 1573 C C . LYS A 1 198 ? 25.840 16.803 11.360 1.00 19.65 198 LYS A C 1
ATOM 1574 O O . LYS A 1 198 ? 26.109 17.977 11.092 1.00 21.33 198 LYS A O 1
ATOM 1580 N N . LEU A 1 199 ? 26.006 16.280 12.574 1.00 18.66 199 LEU A N 1
ATOM 1581 C CA . LEU A 1 199 ? 26.558 17.083 13.659 1.00 15.73 199 LEU A CA 1
ATOM 1582 C C . LEU A 1 199 ? 27.864 17.732 13.231 1.00 18.34 199 LEU A C 1
ATOM 1583 O O . LEU A 1 199 ? 28.820 17.046 12.858 1.00 20.28 199 LEU A O 1
ATOM 1588 N N . GLY A 1 200 ? 27.896 19.062 13.282 1.00 20.43 200 GLY A N 1
ATOM 1589 C CA . GLY A 1 200 ? 29.084 19.824 12.964 1.00 21.44 200 GLY A CA 1
ATOM 1590 C C . GLY A 1 200 ? 29.142 20.371 11.555 1.00 20.81 200 GLY A C 1
ATOM 1591 O O . GLY A 1 200 ? 30.125 21.039 11.211 1.00 22.24 200 GLY A O 1
ATOM 1592 N N . ASP A 1 201 ? 28.125 20.117 10.730 1.00 21.35 201 ASP A N 1
ATOM 1593 C CA . ASP A 1 201 ? 28.163 20.581 9.347 1.00 23.48 201 ASP A CA 1
ATOM 1594 C C . ASP A 1 201 ? 28.228 22.103 9.271 1.00 27.49 201 ASP A C 1
ATOM 1595 O O . ASP A 1 201 ? 28.888 22.659 8.384 1.00 38.64 201 ASP A O 1
ATOM 1600 N N . GLY A 1 202 ? 27.547 22.793 10.178 1.00 20.85 202 GLY A N 1
ATOM 1601 C CA . GLY A 1 202 ? 27.653 24.237 10.261 1.00 19.30 202 GLY A CA 1
ATOM 1602 C C . GLY A 1 202 ? 26.629 24.969 9.414 1.00 17.96 202 GLY A C 1
ATOM 1603 O O . GLY A 1 202 ? 25.586 24.439 9.021 1.00 17.27 202 GLY A O 1
ATOM 1604 N N . TRP A 1 203 ? 26.956 26.232 9.127 1.00 20.32 203 TRP A N 1
ATOM 1605 C CA . TRP A 1 203 ? 26.034 27.121 8.429 1.00 19.83 203 TRP A CA 1
ATOM 1606 C C . TRP A 1 203 ? 25.973 26.831 6.933 1.00 21.10 203 TRP A C 1
ATOM 1607 O O . TRP A 1 203 ? 24.885 26.825 6.347 1.00 23.72 203 TRP A O 1
ATOM 1618 N N . GLU A 1 204 ? 27.128 26.610 6.299 1.00 22.21 204 GLU A N 1
ATOM 1619 C CA . GLU A 1 204 ? 27.248 26.565 4.845 1.00 26.18 204 GLU A CA 1
ATOM 1620 C C . GLU A 1 204 ? 26.151 25.721 4.199 1.00 20.90 204 GLU A C 1
ATOM 1621 O O . GLU A 1 204 ? 25.374 26.245 3.392 1.00 22.37 204 GLU A O 1
ATOM 1627 N N . PRO A 1 205 ? 26.045 24.427 4.511 1.00 14.22 205 PRO A N 1
ATOM 1628 C CA . PRO A 1 205 ? 24.983 23.630 3.871 1.00 14.95 205 PRO A CA 1
ATOM 1629 C C . PRO A 1 205 ? 23.587 24.108 4.224 1.00 20.56 205 PRO A C 1
ATOM 1630 O O . PRO A 1 205 ? 22.746 24.286 3.333 1.00 27.77 205 PRO A O 1
ATOM 16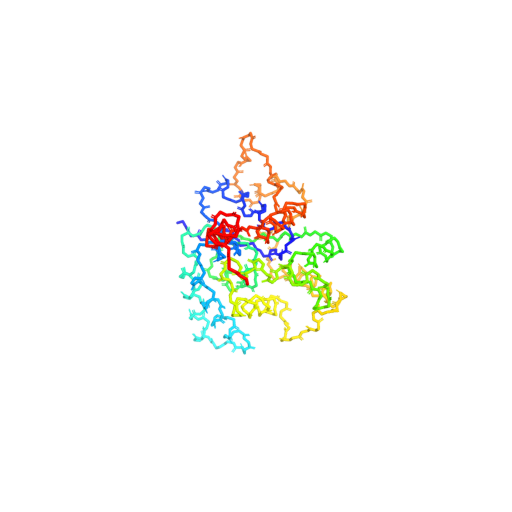34 N N . LEU A 1 206 ? 23.314 24.316 5.513 1.00 21.01 206 LEU A N 1
ATOM 1635 C CA . LEU A 1 206 ? 22.007 24.804 5.941 1.00 19.99 206 LEU A CA 1
ATOM 1636 C C . LEU A 1 206 ? 21.598 26.049 5.162 1.00 23.17 206 LEU A C 1
ATOM 1637 O O . LEU A 1 206 ? 20.464 26.153 4.681 1.00 24.25 206 LEU A O 1
ATOM 1642 N N . CYS A 1 207 ? 22.519 27.007 5.022 1.00 23.68 207 CYS A N 1
ATOM 1643 C CA . CYS A 1 207 ? 22.172 28.297 4.435 1.00 26.80 207 CYS A CA 1
ATOM 1644 C C . CYS A 1 207 ? 22.071 28.222 2.915 1.00 30.80 207 CYS A C 1
ATOM 1645 O O . CYS A 1 207 ? 21.221 28.890 2.316 1.00 35.11 207 CYS A O 1
ATOM 1648 N N . GLN A 1 208 ? 22.930 27.427 2.272 1.00 28.37 208 GLN A N 1
ATOM 1649 C CA . GLN A 1 208 ? 22.788 27.207 0.837 1.00 26.70 208 GLN A CA 1
ATOM 1650 C C . GLN A 1 208 ? 21.483 26.488 0.526 1.00 23.37 208 GLN A C 1
ATOM 1651 O O . GLN A 1 208 ? 20.764 26.859 -0.409 1.00 23.75 208 GLN A O 1
ATOM 1657 N N . PHE A 1 209 ? 21.154 25.461 1.312 1.00 22.06 209 PHE A N 1
ATOM 1658 C CA . PHE A 1 209 ? 19.931 24.701 1.083 1.00 23.30 209 PHE A CA 1
ATOM 1659 C C . PHE A 1 209 ? 18.686 25.545 1.327 1.00 24.46 209 PHE A C 1
ATOM 1660 O O . PHE A 1 209 ? 17.642 25.296 0.712 1.00 23.93 209 PHE A O 1
ATOM 1668 N N . LEU A 1 210 ? 18.771 26.538 2.209 1.00 24.80 210 LEU A N 1
ATOM 1669 C CA . LEU A 1 210 ? 17.648 27.421 2.500 1.00 24.45 210 LEU A CA 1
ATOM 1670 C C . LEU A 1 210 ? 17.703 28.733 1.731 1.00 29.90 210 LEU A C 1
ATOM 1671 O O . LEU A 1 210 ? 16.764 29.529 1.829 1.00 32.19 210 LEU A O 1
ATOM 1676 N N . ASN A 1 211 ? 18.770 28.979 0.970 1.00 31.33 211 ASN A N 1
ATOM 1677 C CA . ASN A 1 211 ? 18.919 30.209 0.194 1.00 31.10 211 ASN A CA 1
ATOM 1678 C C . ASN A 1 211 ? 18.788 31.445 1.089 1.00 29.59 211 ASN A C 1
ATOM 1679 O O . ASN A 1 211 ? 17.881 32.267 0.940 1.00 24.06 211 ASN A O 1
ATOM 1684 N N . VAL A 1 212 ? 19.726 31.564 2.031 1.00 25.19 212 VAL A N 1
ATOM 1685 C CA . VAL A 1 212 ? 19.829 32.723 2.912 1.00 20.96 212 VAL A CA 1
ATOM 1686 C C . VAL A 1 212 ? 21.306 33.019 3.147 1.00 20.57 212 VAL A C 1
ATOM 1687 O O . VAL A 1 212 ? 22.185 32.229 2.800 1.00 22.74 212 VAL A O 1
ATOM 1691 N N . ASN A 1 213 ? 21.570 34.174 3.752 1.00 20.94 213 ASN A N 1
ATOM 1692 C CA . ASN A 1 213 ? 22.932 34.545 4.108 1.00 22.39 213 ASN A CA 1
ATOM 1693 C C . ASN A 1 213 ? 23.347 33.827 5.385 1.00 23.38 213 ASN A C 1
ATOM 1694 O O . ASN A 1 213 ? 22.534 33.617 6.290 1.00 23.25 213 ASN A O 1
ATOM 1699 N N . ILE A 1 214 ? 24.617 33.449 5.458 1.00 20.22 214 ILE A N 1
ATOM 1700 C CA . ILE A 1 214 ? 25.168 32.916 6.700 1.00 25.95 214 ILE A CA 1
ATOM 1701 C C . ILE A 1 214 ? 25.153 34.047 7.724 1.00 24.72 214 ILE A C 1
ATOM 1702 O O . ILE A 1 214 ? 25.717 35.117 7.456 1.00 22.54 214 ILE A O 1
ATOM 1707 N N . PRO A 1 215 ? 24.521 33.876 8.885 1.00 24.73 215 PRO A N 1
ATOM 1708 C CA . PRO A 1 215 ? 24.496 34.964 9.872 1.00 22.06 215 PRO A CA 1
ATOM 1709 C C . PRO A 1 215 ? 25.896 35.477 10.176 1.00 26.20 215 PRO A C 1
ATOM 1710 O O . PRO A 1 215 ? 26.828 34.703 10.407 1.00 28.85 215 PRO A O 1
ATOM 1714 N N . ILE A 1 216 ? 26.037 36.796 10.189 1.00 23.36 216 ILE A N 1
ATOM 1715 C CA . ILE A 1 216 ? 27.341 37.442 10.251 1.00 19.36 216 ILE A CA 1
ATOM 1716 C C . ILE A 1 216 ? 27.747 37.602 11.708 1.00 21.21 216 ILE A C 1
ATOM 1717 O O . ILE A 1 216 ? 26.986 38.140 12.521 1.00 29.67 216 ILE A O 1
ATOM 1722 N N . GLY A 1 217 ? 28.949 37.134 12.041 1.00 20.21 217 GLY A N 1
ATOM 1723 C CA . GLY A 1 217 ? 29.461 37.221 13.390 1.00 23.14 217 GLY A CA 1
ATOM 1724 C C . GLY A 1 217 ? 28.962 36.156 14.340 1.00 19.79 217 GLY A C 1
ATOM 1725 O O . GLY A 1 217 ? 29.608 35.912 15.365 1.00 18.52 217 GLY A O 1
ATOM 1726 N N . ILE A 1 218 ? 27.843 35.514 14.038 1.00 23.27 218 ILE A N 1
ATOM 1727 C CA . ILE A 1 218 ? 27.275 34.481 14.895 1.00 21.46 218 ILE A CA 1
ATOM 1728 C C . ILE A 1 218 ? 27.905 33.141 14.543 1.00 22.60 218 ILE A C 1
ATOM 1729 O O . ILE A 1 218 ? 28.298 32.890 13.398 1.00 30.85 218 ILE A O 1
ATOM 1734 N N . THR A 1 219 ? 27.996 32.268 15.540 1.00 20.90 219 THR A N 1
ATOM 1735 C CA . THR A 1 219 ? 28.584 30.945 15.391 1.00 19.13 219 THR A CA 1
ATOM 1736 C C . THR A 1 219 ? 27.494 29.894 15.542 1.00 23.49 219 THR A C 1
ATOM 1737 O O . THR A 1 219 ? 26.625 30.013 16.412 1.00 25.35 219 THR A O 1
ATOM 1741 N N . TYR A 1 220 ? 27.536 28.873 14.692 1.00 21.59 220 TYR A N 1
ATOM 1742 C CA . TYR A 1 220 ? 26.494 27.858 14.703 1.00 18.74 220 TYR A CA 1
ATOM 1743 C C . TYR A 1 220 ? 26.325 27.313 16.124 1.00 21.48 220 TYR A C 1
ATOM 1744 O O . TYR A 1 220 ? 27.327 27.015 16.786 1.00 19.50 220 TYR A O 1
ATOM 1753 N N . PRO A 1 221 ? 25.093 27.171 16.619 1.00 20.33 221 PRO A N 1
ATOM 1754 C CA . PRO A 1 221 ? 24.917 26.787 18.026 1.00 24.27 221 PRO A CA 1
ATOM 1755 C C . PRO A 1 221 ? 25.490 25.413 18.338 1.00 24.26 221 PRO A C 1
ATOM 1756 O O . PRO A 1 221 ? 25.550 24.524 17.485 1.00 22.97 221 PRO A O 1
ATOM 1760 N N . HIS A 1 222 ? 25.911 25.249 19.603 1.00 17.57 222 HIS A N 1
ATOM 1761 C CA . HIS A 1 222 ? 26.229 23.947 20.185 1.00 12.49 222 HIS A CA 1
ATOM 1762 C C . HIS A 1 222 ? 25.615 23.967 21.586 1.00 14.83 222 HIS A C 1
ATOM 1763 O O . HIS A 1 222 ? 26.302 24.178 22.589 1.00 14.65 222 HIS A O 1
ATOM 1770 N N . VAL A 1 223 ? 24.301 23.754 21.646 1.00 13.02 223 VAL A N 1
ATOM 1771 C CA . VAL A 1 223 ? 23.540 23.853 22.882 1.00 10.64 223 VAL A CA 1
ATOM 1772 C C . VAL A 1 223 ? 22.959 22.484 23.219 1.00 16.86 223 VAL A C 1
ATOM 1773 O O . VAL A 1 223 ? 22.940 21.566 22.398 1.00 18.21 223 VAL A O 1
ATOM 1777 N N . ASN A 1 224 ? 22.479 22.364 24.457 1.00 15.79 224 ASN A N 1
ATOM 1778 C CA . ASN A 1 224 ? 21.835 21.145 24.941 1.00 15.80 224 ASN A CA 1
ATOM 1779 C C . ASN A 1 224 ? 22.827 19.985 25.025 1.00 18.85 224 ASN A C 1
ATOM 1780 O O . ASN A 1 224 ? 22.477 18.832 24.770 1.00 19.11 224 ASN A O 1
ATOM 1785 N N . ALA A 1 225 ? 24.068 20.289 25.392 1.00 21.06 225 ALA A N 1
ATOM 1786 C CA . ALA A 1 225 ? 25.081 19.257 25.528 1.00 19.37 225 ALA A CA 1
ATOM 1787 C C . ALA A 1 225 ? 24.889 18.483 26.830 1.00 27.68 225 ALA A C 1
ATOM 1788 O O . ALA A 1 225 ? 24.261 18.957 27.781 1.00 28.33 225 ALA A O 1
ATOM 1790 N N . LEU A 1 226 ? 25.447 17.270 26.859 1.00 25.84 226 LEU A N 1
ATOM 1791 C CA . LEU A 1 226 ? 25.337 16.411 28.036 1.00 24.80 226 LEU A CA 1
ATOM 1792 C C . LEU A 1 226 ? 25.694 17.168 29.313 1.00 23.28 226 LEU A C 1
ATOM 1793 O O . LEU A 1 226 ? 24.944 17.148 30.295 1.00 19.39 226 LEU A O 1
ATOM 1798 N N . LYS A 1 227 ? 26.851 17.833 29.314 1.00 26.59 227 LYS A N 1
ATOM 1799 C CA . LYS A 1 227 ? 27.295 18.593 30.480 1.00 26.52 227 LYS A CA 1
ATOM 1800 C C . LYS A 1 227 ? 26.187 19.491 31.019 1.00 33.79 227 LYS A C 1
ATOM 1801 O O . LYS A 1 227 ? 25.867 19.456 32.213 1.00 33.53 227 LYS A O 1
ATOM 1807 N N . GLU A 1 228 ? 25.588 20.307 30.148 1.00 36.00 228 GLU A N 1
ATOM 1808 C CA . GLU A 1 228 ? 24.665 21.339 30.610 1.00 29.18 228 GLU A CA 1
ATOM 1809 C C . GLU A 1 228 ? 23.294 20.784 30.973 1.00 25.81 228 GLU A C 1
ATOM 1810 O O . GLU A 1 228 ? 22.606 21.367 31.819 1.00 28.22 228 GLU A O 1
ATOM 1816 N N . VAL A 1 229 ? 22.871 19.680 30.354 1.00 21.80 229 VAL A N 1
ATOM 1817 C CA . VAL A 1 229 ? 21.559 19.122 30.669 1.00 20.35 229 VAL A CA 1
ATOM 1818 C C . VAL A 1 229 ? 21.560 18.517 32.066 1.00 25.89 229 VAL A C 1
ATOM 1819 O O . VAL A 1 229 ? 20.612 18.707 32.837 1.00 25.50 229 VAL A O 1
ATOM 1823 N N . THR A 1 230 ? 22.618 17.781 32.416 1.00 31.34 230 THR A N 1
ATOM 1824 C CA . THR A 1 230 ? 22.691 17.173 33.741 1.00 37.46 230 THR A CA 1
ATOM 1825 C C . THR A 1 230 ? 22.918 18.224 34.821 1.00 29.56 230 THR A C 1
ATOM 1826 O O . THR A 1 230 ? 22.349 18.130 35.915 1.00 28.72 230 THR A O 1
ATOM 1830 N N . GLU A 1 231 ? 23.748 19.229 34.538 1.00 29.57 231 GLU A N 1
ATOM 1831 C CA . GLU A 1 231 ? 23.980 20.291 35.511 1.00 38.18 231 GLU A CA 1
ATOM 1832 C C . GLU A 1 231 ? 22.682 21.014 35.848 1.00 35.59 231 GLU A C 1
ATOM 1833 O O . GLU A 1 231 ? 22.363 21.227 37.024 1.00 37.47 231 GLU A O 1
ATOM 1839 N N . LEU A 1 232 ? 21.917 21.400 34.824 1.00 32.24 232 LEU A N 1
ATOM 1840 C CA . LEU A 1 232 ? 20.614 22.008 35.071 1.00 30.29 232 LEU A CA 1
ATOM 1841 C C . LEU A 1 232 ? 19.675 21.036 35.771 1.00 27.65 232 LEU A C 1
ATOM 1842 O O . LEU A 1 232 ? 18.812 21.458 36.549 1.00 28.03 232 LEU A O 1
ATOM 1847 N N . THR A 1 233 ? 19.825 19.737 35.509 1.00 31.11 233 THR A N 1
ATOM 1848 C CA . THR A 1 233 ? 18.982 18.735 36.154 1.00 27.45 233 THR A CA 1
ATOM 1849 C C . THR A 1 233 ? 19.228 18.704 37.658 1.00 34.29 233 THR A C 1
ATOM 1850 O O . THR A 1 233 ? 18.305 18.904 38.456 1.00 37.13 233 THR A O 1
ATOM 1854 N N . GLU A 1 234 ? 20.474 18.455 38.066 1.00 33.38 234 GLU A N 1
ATOM 1855 C CA . GLU A 1 234 ? 20.787 18.408 39.489 1.00 36.40 234 GLU A CA 1
ATOM 1856 C C . GLU A 1 234 ? 20.569 19.757 40.160 1.00 36.35 234 GLU A C 1
ATOM 1857 O O . GLU A 1 234 ? 20.415 19.809 41.385 1.00 39.56 234 GLU A O 1
ATOM 1863 N N . LEU A 1 235 ? 20.545 20.845 39.388 1.00 32.62 235 LEU A N 1
ATOM 1864 C CA . LEU A 1 235 ? 20.259 22.153 39.967 1.00 30.41 235 LEU A CA 1
ATOM 1865 C C . LEU A 1 235 ? 18.799 22.254 40.391 1.00 31.57 235 LEU A C 1
ATOM 1866 O O . LEU A 1 235 ? 18.492 22.808 41.453 1.00 34.84 235 LEU A O 1
ATOM 1871 N N . LEU A 1 236 ? 17.886 21.713 39.582 1.00 25.10 236 LEU A N 1
ATOM 1872 C CA . LEU A 1 236 ? 16.469 21.749 39.921 1.00 27.54 236 LEU A CA 1
ATOM 1873 C C . LEU A 1 236 ? 16.134 20.752 41.024 1.00 30.88 236 LEU A C 1
ATOM 1874 O O . LEU A 1 236 ? 15.264 21.019 41.860 1.00 29.19 236 LEU A O 1
ATOM 1879 N N . ILE A 1 237 ? 16.801 19.596 41.037 1.00 33.87 237 ILE A N 1
ATOM 1880 C CA . ILE A 1 237 ? 16.593 18.633 42.116 1.00 37.13 237 ILE A CA 1
ATOM 1881 C C . ILE A 1 237 ? 16.984 19.249 43.451 1.00 32.40 237 ILE A C 1
ATOM 1882 O O . ILE A 1 237 ? 16.287 19.080 44.459 1.00 37.12 237 ILE A O 1
ATOM 1887 N N . LYS A 1 238 ? 18.100 19.976 43.480 1.00 25.27 238 LYS A N 1
ATOM 1888 C CA . LYS A 1 238 ? 18.548 20.642 44.694 1.00 29.40 238 LYS A CA 1
ATOM 1889 C C . LYS A 1 238 ? 17.772 21.919 44.997 1.00 31.33 238 LYS A C 1
ATOM 1890 O O . LYS A 1 238 ? 17.910 22.458 46.100 1.00 26.21 238 LYS A O 1
ATOM 1896 N N . TYR A 1 239 ? 16.957 22.407 44.061 1.00 33.42 239 TYR A N 1
ATOM 1897 C CA . TYR A 1 239 ? 16.164 23.602 44.312 1.00 31.56 239 TYR A CA 1
ATOM 1898 C C . TYR A 1 239 ? 15.354 23.442 45.592 1.00 23.16 239 TYR A C 1
ATOM 1899 O O . TYR A 1 239 ? 14.979 22.333 45.980 1.00 22.78 239 TYR A O 1
ATOM 1908 N N . GLN A 1 240 ? 15.086 24.571 46.249 1.00 20.06 240 GLN A N 1
ATOM 1909 C CA . GLN A 1 240 ? 14.369 24.601 47.519 1.00 22.80 240 GLN A CA 1
ATOM 1910 C C . GLN A 1 240 ? 13.206 25.575 47.418 1.00 26.02 240 GLN A C 1
ATOM 1911 O O . GLN A 1 240 ? 13.413 26.773 47.198 1.00 22.74 240 GLN A O 1
ATOM 1917 N N . SER A 1 241 ? 11.990 25.059 47.581 1.00 27.88 241 SER A N 1
ATOM 1918 C CA . SER A 1 241 ? 10.813 25.912 47.658 1.00 28.18 241 SER A CA 1
ATOM 1919 C C . SER A 1 241 ? 10.940 26.898 48.814 1.00 34.63 241 SER A C 1
ATOM 1920 O O . SER A 1 241 ? 11.563 26.611 49.840 1.00 36.07 241 SER A O 1
ATOM 1923 N N . LEU A 1 242 ? 10.337 28.076 48.642 1.00 32.18 242 LEU A N 1
ATOM 1924 C CA . LEU A 1 242 ? 10.314 29.048 49.731 1.00 32.80 242 LEU A CA 1
ATOM 1925 C C . LEU A 1 242 ? 9.587 28.483 50.945 1.00 29.60 242 LEU A C 1
ATOM 1926 O O . LEU A 1 242 ? 9.965 28.758 52.090 1.00 24.87 242 LEU A O 1
ATOM 1931 N N . ASP A 1 243 ? 8.541 27.686 50.716 1.00 29.27 243 ASP A N 1
ATOM 1932 C CA . ASP A 1 243 ? 7.870 27.016 51.823 1.00 35.16 243 ASP A CA 1
ATOM 1933 C C . ASP A 1 243 ? 8.800 26.032 52.519 1.00 39.21 243 ASP A C 1
ATOM 1934 O O . ASP A 1 243 ? 8.639 25.764 53.716 1.00 38.00 243 ASP A O 1
ATOM 1939 N N . VAL A 1 244 ? 9.772 25.480 51.789 1.00 34.04 244 VAL A N 1
ATOM 1940 C CA . VAL A 1 244 ? 10.756 24.595 52.404 1.00 34.63 244 VAL A CA 1
ATOM 1941 C C . VAL A 1 244 ? 11.748 25.402 53.227 1.00 32.25 244 VAL A C 1
ATOM 1942 O O . VAL A 1 244 ? 12.137 24.998 54.329 1.00 31.76 244 VAL A O 1
ATOM 1946 N N . ILE A 1 245 ? 12.174 26.554 52.707 1.00 32.03 245 ILE A N 1
ATOM 1947 C CA . ILE A 1 245 ? 13.104 27.408 53.439 1.00 29.81 245 ILE A CA 1
ATOM 1948 C C . ILE A 1 245 ? 12.501 27.824 54.775 1.00 30.45 245 ILE A C 1
ATOM 1949 O O . ILE A 1 245 ? 13.203 27.917 55.789 1.00 26.87 245 ILE A O 1
ATOM 1954 N N . LYS A 1 246 ? 11.189 28.065 54.802 1.00 26.43 246 LYS A N 1
ATOM 1955 C CA . LYS A 1 246 ? 10.541 28.476 56.042 1.00 27.26 246 LYS A CA 1
ATOM 1956 C C . LYS A 1 246 ? 10.607 27.371 57.089 1.00 27.37 246 LYS A C 1
ATOM 1957 O O . LYS A 1 246 ? 10.921 27.627 58.257 1.00 27.05 246 LYS A O 1
ATOM 1963 N N . THR A 1 247 ? 10.314 26.131 56.690 1.00 23.15 247 THR A N 1
ATOM 1964 C CA . THR A 1 247 ? 10.377 25.023 57.637 1.00 20.93 247 THR A CA 1
ATOM 1965 C C . THR A 1 247 ? 11.780 24.877 58.212 1.00 25.62 247 THR A C 1
ATOM 1966 O O . THR A 1 247 ? 11.947 24.677 59.421 1.00 23.65 247 THR A O 1
ATOM 1970 N N . LYS A 1 248 ? 12.803 24.979 57.362 1.00 22.53 248 LYS A N 1
ATOM 1971 C CA . LYS A 1 248 ? 14.175 24.859 57.839 1.00 24.79 248 LYS A CA 1
ATOM 1972 C C . LYS A 1 248 ? 14.605 26.064 58.666 1.00 25.51 248 LYS A C 1
ATOM 1973 O O . LYS A 1 248 ? 15.510 25.936 59.498 1.00 26.99 248 LYS A O 1
ATOM 1979 N N . LEU A 1 249 ? 13.978 27.226 58.463 1.00 24.64 249 LEU A N 1
ATOM 1980 C CA . LEU A 1 249 ? 14.259 28.382 59.309 1.00 23.42 249 LEU A CA 1
ATOM 1981 C C . LEU A 1 249 ? 13.588 28.251 60.671 1.00 24.36 249 LEU A C 1
ATOM 1982 O O . LEU A 1 249 ? 14.165 28.647 61.689 1.00 24.24 249 LEU A O 1
ATOM 1987 N N . SER A 1 250 ? 12.372 27.701 60.711 1.00 26.77 250 SER A N 1
ATOM 1988 C CA . SER A 1 250 ? 11.656 27.564 61.973 1.00 28.84 250 SER A CA 1
ATOM 1989 C C . SER A 1 250 ? 12.263 26.501 62.877 1.00 24.66 250 SER A C 1
ATOM 1990 O O . SER A 1 250 ? 11.914 26.448 64.062 1.00 26.13 250 SER A O 1
ATOM 1993 N N . GLU A 1 251 ? 13.154 25.659 62.356 1.00 25.27 251 GLU A N 1
ATOM 1994 C CA . GLU A 1 251 ? 13.875 24.709 63.191 1.00 30.54 251 GLU A CA 1
ATOM 1995 C C . GLU A 1 251 ? 15.150 25.305 63.769 1.00 24.29 251 GLU A C 1
ATOM 1996 O O . GLU A 1 251 ? 15.601 24.872 64.835 1.00 29.35 251 GLU A O 1
ATOM 2002 N N . VAL A 1 252 ? 15.737 26.290 63.091 1.00 19.83 252 VAL A N 1
ATOM 2003 C CA . VAL A 1 252 ? 16.887 26.998 63.640 1.00 20.30 252 VAL A CA 1
ATOM 2004 C C . VAL A 1 252 ? 16.433 28.062 64.631 1.00 25.14 252 VAL A C 1
ATOM 2005 O O . VAL A 1 252 ? 16.967 28.169 65.741 1.00 22.72 252 VAL A O 1
ATOM 2009 N N . PHE A 1 253 ? 15.421 28.847 64.253 1.00 26.50 253 PHE A N 1
ATOM 2010 C CA . PHE A 1 253 ? 15.044 30.044 64.989 1.00 22.68 253 PHE A CA 1
ATOM 2011 C C . PHE A 1 253 ? 13.705 29.943 65.702 1.00 24.74 253 PHE A C 1
ATOM 2012 O O . PHE A 1 253 ? 13.487 30.675 66.672 1.00 29.74 253 PHE A O 1
ATOM 2020 N N . GLY A 1 254 ? 12.802 29.083 65.243 1.00 22.65 254 GLY A N 1
ATOM 2021 C CA . GLY A 1 254 ? 11.536 28.921 65.922 1.00 25.78 254 GLY A CA 1
ATOM 2022 C C . GLY A 1 254 ? 11.702 28.322 67.305 1.00 27.62 254 GLY A C 1
ATOM 2023 O O . GLY A 1 254 ? 12.697 27.668 67.622 1.00 35.91 254 GLY A O 1
ATOM 2024 N N . SER A 1 255 ? 10.690 28.553 68.126 1.00 18.61 255 SER A N 1
ATOM 2025 C CA . SER A 1 255 ? 10.648 27.871 69.411 1.00 25.96 255 SER A CA 1
ATOM 2026 C C . SER A 1 255 ? 10.664 26.363 69.201 1.00 34.08 255 SER A C 1
ATOM 2027 O O . SER A 1 255 ? 9.933 25.827 68.363 1.00 43.29 255 SER A O 1
ATOM 2030 N N . HIS A 1 256 ? 11.520 25.685 69.993 1.00 31.03 256 HIS A N 1
ATOM 2031 C CA . HIS A 1 256 ? 11.776 24.266 69.799 1.00 42.19 256 HIS A CA 1
ATOM 2032 C C . HIS A 1 256 ? 10.934 23.462 70.778 1.00 49.30 256 HIS A C 1
ATOM 2033 O O . HIS A 1 256 ? 10.976 23.703 71.989 1.00 46.28 256 HIS A O 1
ATOM 2040 N N . HIS A 1 257 ? 10.156 22.528 70.242 1.00 58.82 257 HIS A N 1
ATOM 2041 C CA . HIS A 1 257 ? 9.287 21.665 71.025 1.00 59.15 257 HIS A CA 1
ATOM 2042 C C . HIS A 1 257 ? 9.765 20.227 70.885 1.00 62.94 257 HIS A C 1
ATOM 2043 O O . HIS A 1 257 ? 10.037 19.767 69.770 1.00 50.48 257 HIS A O 1
ATOM 2050 N N . HIS A 1 258 ? 9.868 19.521 72.008 1.00 69.62 258 HIS A N 1
ATOM 2051 C CA . HIS A 1 258 ? 10.293 18.125 71.991 1.00 61.65 258 HIS A CA 1
ATOM 2052 C C . HIS A 1 258 ? 9.899 17.416 73.283 1.00 53.10 258 HIS A C 1
ATOM 2053 O O . HIS A 1 258 ? 10.052 17.960 74.377 1.00 53.16 258 HIS A O 1
#

Sequence (253 aa):
TSLTVIGAGLPRTGTLSMKKALETIYCQPCYHMYEIILNKQYDISKWQTLLDIKQSKTTSNEILIIQNSLKEILNGYIAVTDLPACGFYRELMTMYPNAKVILTIRDRNDWLTSFRKVVLPRTNDTYKEEVDKVNRILGLNTEFDKMNIDSLKFTFQNNQIDFDDDNNLLECYDEYNKTVQEIVPSERLLVHKLGDGWEPLCQFLNVNIPIGITYPHVNALKEVTELTELLIKYQSLDVIKTKLSEVFGSHHH